Protein AF-A0A2N3NA19-F1 (afdb_monomer_lite)

Organism: NCBI:txid41688

InterPro domains:
  IPR003511 HORMA domain [PF02301] (78-252)
  IPR003511 HORMA domain [PS50815] (71-295)
  IPR036570 HORMA domain superfamily [G3DSA:3.30.900.10] (70-312)
  IPR036570 HORMA domain superfamily [SSF56019] (73-294)
  IPR045091 Mad2-like [PTHR11842] (73-298)

Radius of gyration: 25.0 Å; chains: 1; bounding box: 87×43×79 Å

pLDDT: mean 73.68, std 24.07, range [25.0, 98.44]

Secondary structure (DSSP, 8-state):
-------HHHHT--EEEEP-----------------------------------------------HHHHHHHHHHHHHHHHHHHHHHHHHTTSS-GGGEEEEEETTEEEEEE--HHHHHHHHHHHHHHHHHHHTT-EEEEEEEEEPPGGGT--EEEEEEEE-TTPPPPPP--HHHHTT-S---------TTHHHHGGG---HHHHHHHHHHHHHHHHHHHHHSPPPPTT-EEEEEEEEPTTPPP---SS--EEEPPGGGPPP-SS-SS--TTSS-EEEEEEEEEETTEEEEEEEEEPPHHHHHHHHS-GGGS----------PPPP-

Sequence (328 aa):
MTSCQLPDSLVSARVIDAISLLPLLHNPALYQGTIRPYSPFTQPTTTCSCSHCVSRKLMASTTSIPLSEASTLLTRFTTFLTAAIHTILYHRRLYPPESFLTTRSHNLPIHQSRHPALCAWIADAVSAVATQIRSASVRRVALVIHAPPHLGSAVVERWVFDLEGWPPFPEVTPADAAKGKGKERANELDEETEEAAAASVNWVDVQEQLRGALRRVSYAAEKLGALPDGCTFTVAVELNDDAAAPIEHPQTWVPSQPNLQPASASRKQAGKDIGGKATPVRSVQAGPLFFECWIEEGDSELQERLKLPASSQSSDRSQPKSQGTPLA

Structure (mmCIF, N/CA/C/O backbone):
data_AF-A0A2N3NA19-F1
#
_entry.id   AF-A0A2N3NA19-F1
#
loop_
_atom_site.group_PDB
_atom_site.id
_atom_site.type_symbol
_atom_site.label_atom_id
_atom_site.label_alt_id
_atom_site.label_comp_id
_atom_site.label_asym_id
_atom_site.label_entity_id
_atom_site.label_seq_id
_atom_site.pdbx_PDB_ins_code
_atom_site.Cartn_x
_atom_site.Cartn_y
_atom_site.Cartn_z
_atom_site.occupancy
_atom_site.B_iso_or_equiv
_atom_site.auth_seq_id
_atom_site.auth_comp_id
_atom_site.auth_asym_id
_atom_site.auth_atom_id
_atom_site.pdbx_PDB_model_num
ATOM 1 N N . MET A 1 1 ? 34.950 4.384 24.549 1.00 36.06 1 MET A N 1
ATOM 2 C CA . MET A 1 1 ? 33.520 4.275 24.200 1.00 36.06 1 MET A CA 1
ATOM 3 C C . MET A 1 1 ? 33.164 5.480 23.352 1.00 36.06 1 MET A C 1
ATOM 5 O O . MET A 1 1 ? 32.753 6.507 23.872 1.00 36.06 1 MET A O 1
ATOM 9 N N . THR A 1 2 ? 33.460 5.406 22.060 1.00 28.17 2 THR A N 1
ATOM 10 C CA . THR A 1 2 ? 33.127 6.451 21.092 1.00 28.17 2 THR A CA 1
ATOM 11 C C . THR A 1 2 ? 31.662 6.264 20.729 1.00 28.17 2 THR A C 1
ATOM 13 O O . THR A 1 2 ? 31.299 5.261 20.123 1.00 28.17 2 THR A O 1
ATOM 16 N N . SER A 1 3 ? 30.822 7.190 21.186 1.00 31.91 3 SER A N 1
ATOM 17 C CA . SER A 1 3 ? 29.435 7.316 20.748 1.00 31.91 3 SER A CA 1
ATOM 18 C C . SER A 1 3 ? 29.419 7.408 19.222 1.00 31.91 3 SER A C 1
ATOM 20 O O . SER A 1 3 ? 30.002 8.333 18.653 1.00 31.91 3 SER A O 1
ATOM 22 N N . CYS A 1 4 ? 28.818 6.425 18.553 1.00 29.75 4 CYS A N 1
ATOM 23 C CA . CYS A 1 4 ? 28.525 6.497 17.128 1.00 29.75 4 CYS A CA 1
ATOM 24 C C . CYS A 1 4 ? 27.413 7.535 16.925 1.00 29.75 4 CYS A C 1
ATOM 26 O O . CYS A 1 4 ? 26.240 7.186 16.836 1.00 29.75 4 CYS A O 1
ATOM 28 N N . GLN A 1 5 ? 27.775 8.818 16.892 1.00 34.34 5 GLN A N 1
ATOM 29 C CA . GLN A 1 5 ? 26.882 9.864 16.406 1.00 34.34 5 GLN A CA 1
ATOM 30 C C . GLN A 1 5 ? 26.667 9.630 14.907 1.00 34.34 5 GLN A C 1
ATOM 32 O O . GLN A 1 5 ? 27.557 9.857 14.088 1.00 34.34 5 GLN A O 1
ATOM 37 N N . LEU A 1 6 ? 25.495 9.093 14.568 1.00 39.78 6 LEU A N 1
ATOM 38 C CA . LEU A 1 6 ? 24.995 9.045 13.199 1.00 39.78 6 LEU A CA 1
ATOM 39 C C . LEU A 1 6 ? 24.749 10.485 12.709 1.00 39.78 6 LEU A C 1
ATOM 41 O O . LEU A 1 6 ? 24.391 11.341 13.518 1.00 39.78 6 LEU A O 1
ATOM 45 N N . PRO A 1 7 ? 24.944 10.777 11.413 1.00 45.06 7 PRO A N 1
ATOM 46 C CA . PRO A 1 7 ? 24.737 12.118 10.871 1.00 45.06 7 PRO A CA 1
ATOM 47 C C . PRO A 1 7 ? 23.296 12.603 11.099 1.00 45.06 7 PRO A C 1
ATOM 49 O O . PRO A 1 7 ? 22.350 11.835 10.917 1.00 45.06 7 PRO A O 1
ATOM 52 N N . ASP A 1 8 ? 23.127 13.893 11.418 1.00 49.06 8 ASP A N 1
ATOM 53 C CA . ASP A 1 8 ? 21.832 14.550 11.698 1.00 49.06 8 ASP A CA 1
ATOM 54 C C . ASP A 1 8 ? 20.768 14.321 10.603 1.00 49.06 8 ASP A C 1
ATOM 56 O O . ASP A 1 8 ? 19.562 14.371 10.853 1.00 49.06 8 ASP A O 1
ATOM 60 N N . SER A 1 9 ? 21.202 14.012 9.377 1.00 46.34 9 SER A N 1
ATOM 61 C CA . SER A 1 9 ? 20.332 13.675 8.248 1.00 46.34 9 SER A CA 1
ATOM 62 C C . SER A 1 9 ? 19.540 12.375 8.430 1.00 46.34 9 SER A C 1
ATOM 64 O O . SER A 1 9 ? 18.450 12.268 7.872 1.00 46.34 9 SER A O 1
ATOM 66 N N . LEU A 1 10 ? 20.046 11.406 9.204 1.00 47.88 10 LEU A N 1
ATOM 67 C CA . LEU A 1 10 ? 19.346 10.145 9.489 1.00 47.88 10 LEU A CA 1
ATOM 68 C C . LEU A 1 10 ? 18.323 10.300 10.621 1.00 47.88 10 LEU A C 1
ATOM 70 O O . LEU A 1 10 ? 17.299 9.625 10.606 1.00 47.88 10 LEU A O 1
ATOM 74 N N . VAL A 1 11 ? 18.567 11.219 11.560 1.00 51.91 11 VAL A N 1
ATOM 75 C CA . VAL A 1 11 ? 17.661 11.516 12.686 1.00 51.91 11 VAL A CA 1
ATOM 76 C C . VAL A 1 11 ? 16.435 12.311 12.221 1.00 51.91 11 VAL A C 1
ATOM 78 O O . VAL A 1 11 ? 15.361 12.196 12.799 1.00 51.91 11 VAL A O 1
ATOM 81 N N . SER A 1 12 ? 16.574 13.086 11.141 1.00 54.72 12 SER A N 1
ATOM 82 C CA . SER A 1 12 ? 15.504 13.928 10.594 1.00 54.72 12 SER A CA 1
ATOM 83 C C . SER A 1 12 ? 14.685 13.269 9.470 1.00 54.72 12 SER A C 1
ATOM 85 O O . SER A 1 12 ? 13.841 13.939 8.862 1.00 54.72 12 SER A O 1
ATOM 87 N N . ALA A 1 13 ? 14.945 12.004 9.137 1.00 58.72 13 ALA A N 1
ATOM 88 C CA . ALA A 1 13 ? 14.231 11.315 8.071 1.00 58.72 13 ALA A CA 1
ATOM 89 C C . ALA A 1 13 ? 12.778 11.047 8.479 1.00 58.72 13 ALA A C 1
ATOM 91 O O . ALA A 1 13 ? 12.517 10.381 9.478 1.00 58.72 13 ALA A O 1
ATOM 92 N N . ARG A 1 14 ? 11.835 11.563 7.690 1.00 71.25 14 ARG A N 1
ATOM 93 C CA . ARG A 1 14 ? 10.393 11.405 7.933 1.00 71.25 14 ARG A CA 1
ATOM 94 C C . ARG A 1 14 ? 9.785 10.288 7.114 1.00 71.25 14 ARG A C 1
ATOM 96 O O . ARG A 1 14 ? 8.731 9.780 7.469 1.00 71.25 14 ARG A O 1
ATOM 103 N N . VAL A 1 15 ? 10.448 9.918 6.025 1.00 73.62 15 VAL A N 1
ATOM 104 C CA . VAL A 1 15 ? 10.075 8.769 5.210 1.00 73.62 15 VAL A CA 1
ATOM 105 C C . VAL A 1 15 ? 11.120 7.695 5.382 1.00 73.62 15 VAL A C 1
ATOM 107 O O . VAL A 1 15 ? 12.314 7.948 5.191 1.00 73.62 15 VAL A O 1
ATOM 110 N N . ILE A 1 16 ? 10.659 6.511 5.746 1.00 80.88 16 ILE A N 1
ATOM 111 C CA . ILE A 1 16 ? 11.481 5.333 5.977 1.00 80.88 16 ILE A CA 1
ATOM 112 C C . ILE A 1 16 ? 11.025 4.206 5.054 1.00 80.88 16 ILE A C 1
ATOM 114 O O . ILE A 1 16 ? 9.830 3.993 4.875 1.00 80.88 16 ILE A O 1
ATOM 118 N N . ASP A 1 17 ? 11.978 3.484 4.482 1.00 77.38 17 ASP A N 1
ATOM 119 C CA . ASP A 1 17 ? 11.749 2.334 3.616 1.00 77.38 17 ASP A CA 1
ATOM 120 C C . ASP A 1 17 ? 11.969 1.038 4.399 1.00 77.38 17 ASP A C 1
ATOM 122 O O . ASP A 1 17 ? 12.868 0.947 5.245 1.00 77.38 17 ASP A O 1
ATOM 126 N N . ALA A 1 18 ? 11.160 0.020 4.110 1.00 71.31 18 ALA A N 1
ATOM 127 C CA . ALA A 1 18 ? 11.386 -1.321 4.633 1.00 71.31 18 ALA A CA 1
ATOM 128 C C . ALA A 1 18 ? 12.706 -1.874 4.072 1.00 71.31 18 ALA A C 1
ATOM 130 O O . ALA A 1 18 ? 12.978 -1.763 2.872 1.00 71.31 18 ALA A O 1
ATOM 131 N N . ILE A 1 19 ? 13.535 -2.488 4.919 1.00 72.81 19 ILE A N 1
ATOM 132 C CA . ILE A 1 19 ? 14.811 -3.043 4.458 1.00 72.81 19 ILE A CA 1
ATOM 133 C C . ILE A 1 19 ? 14.568 -4.184 3.463 1.00 72.81 19 ILE A C 1
ATOM 135 O O . ILE A 1 19 ? 13.904 -5.181 3.751 1.00 72.81 19 ILE A O 1
ATOM 139 N N . SER A 1 20 ? 15.148 -4.050 2.269 1.00 50.75 20 SER A N 1
ATOM 140 C CA . SER A 1 20 ? 15.176 -5.120 1.275 1.00 50.75 20 SER A CA 1
ATOM 141 C C . SER A 1 20 ? 16.139 -6.222 1.723 1.00 50.75 20 SER A C 1
ATOM 143 O O . SER A 1 20 ? 17.354 -6.041 1.690 1.00 50.75 20 SER A O 1
ATOM 145 N N . LEU A 1 21 ? 15.600 -7.372 2.138 1.00 42.59 21 LEU A N 1
ATOM 146 C CA . LEU A 1 21 ? 16.370 -8.608 2.347 1.00 42.59 21 LEU A CA 1
ATOM 147 C C . LEU A 1 21 ? 16.241 -9.595 1.172 1.00 42.59 21 LEU A C 1
ATOM 149 O O . LEU A 1 21 ? 16.664 -10.744 1.282 1.00 42.59 21 LEU A O 1
ATOM 153 N N . LEU A 1 22 ? 15.679 -9.175 0.033 1.00 38.06 22 LEU A N 1
ATOM 154 C CA . LEU A 1 22 ? 15.554 -10.028 -1.151 1.00 38.06 22 LEU A CA 1
ATOM 155 C C . LEU A 1 22 ? 16.813 -9.940 -2.033 1.00 38.06 22 LEU A C 1
ATOM 157 O O . LEU A 1 22 ? 17.135 -8.859 -2.532 1.00 38.06 22 LEU A O 1
ATOM 161 N N . PRO A 1 23 ? 17.498 -11.066 -2.316 1.00 31.56 23 PRO A N 1
ATOM 162 C CA . PRO A 1 23 ? 18.423 -11.148 -3.436 1.00 31.56 23 PRO A CA 1
ATOM 163 C C . PRO A 1 23 ? 17.641 -10.923 -4.732 1.00 31.56 23 PRO A C 1
ATOM 165 O O . PRO A 1 23 ? 16.596 -11.536 -4.954 1.00 31.56 23 PRO A O 1
ATOM 168 N N . LEU A 1 24 ? 18.155 -10.038 -5.583 1.00 37.59 24 LEU A N 1
ATOM 169 C CA . LEU A 1 24 ? 17.650 -9.743 -6.922 1.00 37.59 24 LEU A CA 1
ATOM 170 C C . LEU A 1 24 ? 17.456 -11.035 -7.739 1.00 37.59 24 LEU A C 1
ATOM 172 O O . LEU A 1 24 ? 18.398 -11.539 -8.346 1.00 37.59 24 LEU A O 1
ATOM 176 N N . LEU A 1 25 ? 16.235 -11.563 -7.807 1.00 34.72 25 LEU A N 1
ATOM 177 C CA . LEU A 1 25 ? 15.873 -12.565 -8.809 1.00 34.72 25 LEU A CA 1
ATOM 178 C C . LEU A 1 25 ? 15.458 -11.836 -10.091 1.00 34.72 25 LEU A C 1
ATOM 180 O O . LEU A 1 25 ? 14.283 -11.578 -10.327 1.00 34.72 25 LEU A O 1
ATOM 184 N N . HIS A 1 26 ? 16.454 -11.487 -10.905 1.00 35.16 26 HIS A N 1
ATOM 185 C CA . HIS A 1 26 ? 16.290 -11.121 -12.311 1.00 35.16 26 HIS A CA 1
ATOM 186 C C . HIS A 1 26 ? 16.970 -12.191 -13.171 1.00 35.16 26 HIS A C 1
ATOM 188 O O . HIS A 1 26 ? 18.195 -12.233 -13.247 1.00 35.16 26 HIS A O 1
ATOM 194 N N . ASN A 1 27 ? 16.186 -13.043 -13.833 1.00 33.34 27 ASN A N 1
ATOM 195 C CA . ASN A 1 27 ? 16.637 -13.742 -15.036 1.00 33.34 27 ASN A CA 1
ATOM 196 C C . ASN A 1 27 ? 15.435 -14.152 -15.905 1.00 33.34 27 ASN A C 1
ATOM 198 O O . ASN A 1 27 ? 14.755 -15.123 -15.570 1.00 33.34 27 ASN A O 1
ATOM 202 N N . PRO A 1 28 ? 15.174 -13.452 -17.022 1.00 35.19 28 PRO A N 1
ATOM 203 C CA . PRO A 1 28 ? 14.366 -13.994 -18.097 1.00 35.19 28 PRO A CA 1
ATOM 204 C C . PRO A 1 28 ? 15.199 -14.019 -19.384 1.00 35.19 28 PRO A C 1
ATOM 206 O O . PRO A 1 28 ? 15.122 -13.121 -20.219 1.00 35.19 28 PRO A O 1
ATOM 209 N N . ALA A 1 29 ? 16.008 -15.061 -19.554 1.00 29.33 29 ALA A N 1
ATOM 210 C CA . ALA A 1 29 ? 16.466 -15.470 -20.872 1.00 29.33 29 ALA A CA 1
ATOM 211 C C . ALA A 1 29 ? 15.538 -16.576 -21.393 1.00 29.33 29 ALA A C 1
ATOM 213 O O . ALA A 1 29 ? 15.300 -17.565 -20.705 1.00 29.33 29 ALA A O 1
ATOM 214 N N . LEU A 1 30 ? 15.111 -16.405 -22.647 1.00 30.92 30 LEU A N 1
ATOM 215 C CA . LEU A 1 30 ? 14.393 -17.355 -23.504 1.00 30.92 30 LEU A CA 1
ATOM 216 C C . LEU A 1 30 ? 12.881 -17.462 -23.268 1.00 30.92 30 LEU A C 1
ATOM 218 O O . LEU A 1 30 ? 12.421 -18.332 -22.549 1.00 30.92 30 LEU A O 1
ATOM 222 N N . TYR A 1 31 ? 12.108 -16.659 -23.999 1.00 31.53 31 TYR A N 1
ATOM 223 C CA . TYR A 1 31 ? 11.098 -17.197 -24.918 1.00 31.53 31 TYR A CA 1
ATOM 224 C C . TYR A 1 31 ? 10.785 -16.135 -25.982 1.00 31.53 31 TYR A C 1
ATOM 226 O O . TYR A 1 31 ? 10.225 -15.079 -25.704 1.00 31.53 31 TYR A O 1
AT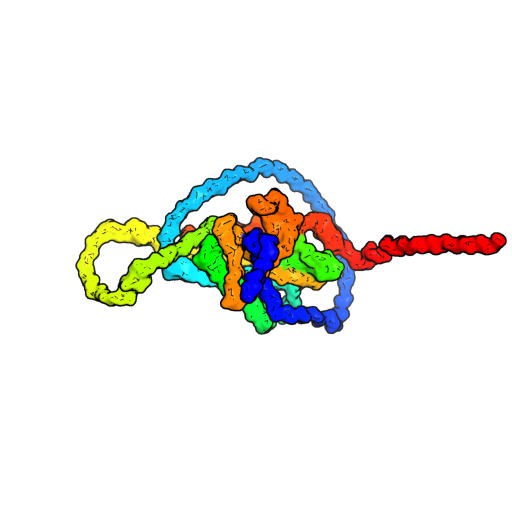OM 234 N N . GLN A 1 32 ? 11.234 -16.399 -27.210 1.00 28.69 32 GLN A N 1
ATOM 235 C CA . GLN A 1 32 ? 10.891 -15.626 -28.400 1.00 28.69 32 GLN A CA 1
ATOM 236 C C . GLN A 1 32 ? 9.484 -16.021 -28.865 1.00 28.69 32 GLN A C 1
ATOM 238 O O . GLN A 1 32 ? 9.169 -17.206 -28.954 1.00 28.69 32 GLN A O 1
ATOM 243 N N . GLY A 1 33 ? 8.662 -15.028 -29.201 1.00 28.12 33 GLY A N 1
ATOM 244 C CA . GLY A 1 33 ? 7.336 -15.220 -29.782 1.00 28.12 33 GLY A CA 1
ATOM 245 C C . GLY A 1 33 ? 6.820 -13.923 -30.399 1.00 28.12 33 GLY A C 1
ATOM 246 O O . GLY A 1 33 ? 6.201 -13.102 -29.735 1.00 28.12 33 GLY A O 1
ATOM 247 N N . THR A 1 34 ? 7.142 -13.725 -31.670 1.00 28.12 34 THR A N 1
ATOM 248 C CA . THR A 1 34 ? 6.804 -12.596 -32.545 1.00 28.12 34 THR A CA 1
ATOM 249 C C . THR A 1 34 ? 5.324 -12.590 -32.926 1.00 28.12 34 THR A C 1
ATOM 251 O O . THR A 1 34 ? 4.909 -13.590 -33.492 1.00 28.12 34 THR A O 1
ATOM 254 N N . ILE A 1 35 ? 4.597 -11.466 -32.786 1.00 27.39 35 ILE A N 1
ATOM 255 C CA . ILE A 1 35 ? 3.550 -10.999 -33.734 1.00 27.39 35 ILE A CA 1
ATOM 256 C C . ILE A 1 35 ? 3.460 -9.450 -33.679 1.00 27.39 35 ILE A C 1
ATOM 258 O O . ILE A 1 35 ? 3.364 -8.862 -32.606 1.00 27.39 35 ILE A O 1
ATOM 262 N N . ARG A 1 36 ? 3.508 -8.792 -34.851 1.00 27.56 36 ARG A N 1
ATOM 263 C CA . ARG A 1 36 ? 3.248 -7.350 -35.104 1.00 27.56 36 ARG A CA 1
ATOM 264 C C . ARG A 1 36 ? 1.821 -7.152 -35.700 1.00 27.56 36 ARG A C 1
ATOM 266 O O . ARG A 1 36 ? 1.154 -8.144 -35.959 1.00 27.56 36 ARG A O 1
ATOM 273 N N . PRO A 1 37 ? 1.414 -5.946 -36.145 1.00 34.19 37 PRO A N 1
ATOM 274 C CA . PRO A 1 37 ? 0.864 -4.834 -35.366 1.00 34.19 37 PRO A CA 1
ATOM 275 C C . PRO A 1 37 ? -0.560 -4.451 -35.848 1.00 34.19 37 PRO A C 1
ATOM 277 O O . PRO A 1 37 ? -0.955 -4.828 -36.944 1.00 34.19 37 PRO A O 1
ATOM 280 N N . TYR A 1 38 ? -1.295 -3.610 -35.114 1.00 25.00 38 TYR A N 1
ATOM 281 C CA . TYR A 1 38 ? -2.309 -2.730 -35.720 1.00 25.00 38 TYR A CA 1
ATOM 282 C C . TYR A 1 38 ? -2.458 -1.431 -34.910 1.00 25.00 38 TYR A C 1
ATOM 284 O O . TYR A 1 38 ? -2.354 -1.414 -33.688 1.00 25.00 38 TYR A O 1
ATOM 292 N N . SER A 1 39 ? -2.657 -0.345 -35.646 1.00 30.36 39 SER A N 1
ATOM 293 C CA . SER A 1 39 ? -2.816 1.070 -35.278 1.00 30.36 39 SER A CA 1
ATOM 294 C C . SER A 1 39 ? -3.773 1.671 -36.328 1.00 30.36 39 SER A C 1
ATOM 296 O O . SER A 1 39 ? -3.916 1.049 -37.385 1.00 30.36 39 SER A O 1
ATOM 298 N N . PRO A 1 40 ? -4.332 2.887 -36.190 1.00 35.69 40 PRO A N 1
ATOM 299 C CA . PRO A 1 40 ? -4.829 3.606 -35.013 1.00 35.69 40 PRO A CA 1
ATOM 300 C C . PRO A 1 40 ? -6.328 3.956 -35.182 1.00 35.69 40 PRO A C 1
ATOM 302 O O . PRO A 1 40 ? -6.895 3.818 -36.265 1.00 35.69 40 PRO A O 1
ATOM 305 N N . PHE A 1 41 ? -6.970 4.501 -34.144 1.00 27.03 41 PHE A N 1
ATOM 306 C CA . PHE A 1 41 ? -8.186 5.302 -34.336 1.00 27.03 41 PHE A CA 1
ATOM 307 C C . PHE A 1 41 ? -8.180 6.536 -33.430 1.00 27.03 41 PHE A C 1
ATOM 309 O O . PHE A 1 41 ? -7.670 6.504 -32.311 1.00 27.03 41 PHE A O 1
ATOM 316 N N . THR A 1 42 ? -8.695 7.636 -33.968 1.00 28.30 42 THR A N 1
ATOM 317 C CA . THR A 1 42 ? -8.377 9.016 -33.586 1.00 28.30 42 THR A CA 1
ATOM 318 C C . THR A 1 42 ? -9.594 9.742 -32.982 1.00 28.30 42 THR A C 1
ATOM 320 O O . THR A 1 42 ? -10.689 9.619 -33.519 1.00 28.30 42 THR A O 1
ATOM 323 N N . GLN A 1 43 ? -9.327 10.600 -31.977 1.00 31.44 43 GLN A N 1
ATOM 324 C CA . GLN A 1 43 ? -10.078 11.799 -31.501 1.00 31.44 43 GLN A CA 1
ATOM 325 C C . GLN A 1 43 ? -11.417 11.615 -30.734 1.00 31.44 43 GLN A C 1
ATOM 327 O O . GLN A 1 43 ? -12.023 10.554 -30.846 1.00 31.44 43 GLN A O 1
ATOM 332 N N . PRO A 1 44 ? -11.940 12.637 -29.994 1.00 30.30 44 PRO A N 1
ATOM 333 C CA . PRO A 1 44 ? -11.421 13.987 -29.715 1.00 30.30 44 PRO A CA 1
ATOM 334 C C . PRO A 1 44 ? -11.314 14.380 -28.222 1.00 30.30 44 PRO A C 1
ATOM 336 O O . PRO A 1 44 ? -11.836 13.754 -27.303 1.00 30.30 44 PRO A O 1
ATOM 339 N N . THR A 1 45 ? -10.615 15.495 -28.036 1.00 31.55 45 THR A N 1
ATOM 340 C CA . THR A 1 45 ? -10.406 16.302 -26.832 1.00 31.55 45 THR A CA 1
ATOM 341 C C . THR A 1 45 ? -11.686 16.942 -26.292 1.00 31.55 45 THR A C 1
ATOM 343 O O . THR A 1 45 ? -12.410 17.587 -27.048 1.00 31.55 45 THR A O 1
ATOM 346 N N . THR A 1 46 ? -11.871 16.922 -24.968 1.00 29.78 46 THR A N 1
ATOM 347 C CA . THR A 1 46 ? -12.676 17.946 -24.283 1.00 29.78 46 THR A CA 1
ATOM 348 C C . THR A 1 46 ? -12.035 18.298 -22.948 1.00 29.78 46 THR A C 1
ATOM 350 O O . THR A 1 46 ? -11.972 17.491 -22.025 1.00 29.78 46 THR A O 1
ATOM 353 N N . THR A 1 47 ? -11.520 19.519 -22.879 1.00 31.47 47 THR A N 1
ATOM 354 C CA . THR A 1 47 ? -11.069 20.196 -21.668 1.00 31.47 47 THR A CA 1
ATOM 355 C C . THR A 1 47 ? -12.277 20.539 -20.802 1.00 31.47 47 THR A C 1
ATOM 357 O O . THR A 1 47 ? -13.189 21.213 -21.277 1.00 31.47 47 THR A O 1
ATOM 360 N N . CYS A 1 48 ? -12.270 20.148 -19.529 1.00 27.94 48 CYS A N 1
ATOM 361 C CA . CYS A 1 48 ? -13.175 20.725 -18.542 1.00 27.94 48 CYS A CA 1
ATOM 362 C C . CYS A 1 48 ? -12.347 21.267 -17.379 1.00 27.94 48 CYS A C 1
ATOM 364 O O . CYS A 1 48 ? -11.832 20.527 -16.545 1.00 27.94 48 CYS A O 1
ATOM 366 N N . SER A 1 49 ? -12.178 22.587 -17.403 1.00 38.03 49 SER A N 1
ATOM 367 C CA . SER A 1 49 ? -11.710 23.387 -16.283 1.00 38.03 49 SER A CA 1
ATOM 368 C C . SER A 1 49 ? -12.837 23.462 -15.259 1.00 38.03 49 SER A C 1
ATOM 370 O O . SER A 1 49 ? -13.921 23.949 -15.575 1.00 38.03 49 SER A O 1
ATOM 372 N N . CYS A 1 50 ? -12.590 22.995 -14.040 1.00 28.66 50 CYS A N 1
ATOM 373 C CA . CYS A 1 50 ? -13.342 23.462 -12.888 1.00 28.66 50 CYS A CA 1
ATOM 374 C C . CYS A 1 50 ? -12.422 23.485 -11.671 1.00 28.66 50 CYS A C 1
ATOM 376 O O . CYS A 1 50 ? -12.143 22.471 -11.032 1.00 28.66 50 CYS A O 1
ATOM 378 N N . SER A 1 51 ? -11.931 24.687 -11.391 1.00 42.00 51 SER A N 1
ATOM 379 C CA . SER A 1 51 ? -11.485 25.130 -10.082 1.00 42.00 51 SER A CA 1
ATOM 380 C C . SER A 1 51 ? -12.541 24.754 -9.047 1.00 42.00 51 SER A C 1
ATOM 382 O O . SER A 1 51 ? -13.675 25.174 -9.218 1.00 42.00 51 SER A O 1
ATOM 384 N N . HIS A 1 52 ? -12.184 23.969 -8.028 1.00 32.78 52 HIS A N 1
ATOM 385 C CA . HIS A 1 52 ? -12.711 24.008 -6.651 1.00 32.78 52 HIS A CA 1
ATOM 386 C C . HIS A 1 52 ? -12.104 22.834 -5.860 1.00 32.78 52 HIS A C 1
ATOM 388 O O . HIS A 1 52 ? -12.758 21.830 -5.592 1.00 32.78 52 HIS A O 1
ATOM 394 N N . CYS A 1 53 ? -10.838 22.964 -5.455 1.00 30.02 53 CYS A N 1
ATOM 395 C CA . CYS A 1 53 ? -10.320 22.192 -4.326 1.00 30.02 53 CYS A CA 1
ATOM 396 C C . CYS A 1 53 ? -10.561 23.036 -3.070 1.00 30.02 53 CYS A C 1
ATOM 398 O O . CYS A 1 53 ? -9.725 23.842 -2.668 1.00 30.02 53 CYS A O 1
ATOM 400 N N . VAL A 1 54 ? -11.774 22.948 -2.523 1.00 35.84 54 VAL A N 1
ATOM 401 C CA . VAL A 1 54 ? -12.077 23.535 -1.216 1.00 35.84 54 VAL A CA 1
ATOM 402 C C . VAL A 1 54 ? -11.472 22.612 -0.168 1.00 35.84 54 VAL A C 1
ATOM 404 O O . VAL A 1 54 ? -11.949 21.494 0.023 1.00 35.84 54 VAL A O 1
ATOM 407 N N . SER A 1 55 ? -10.423 23.105 0.495 1.00 42.56 55 SER A N 1
ATOM 408 C CA . SER A 1 55 ? -9.858 22.559 1.726 1.00 42.56 55 SER A CA 1
ATOM 409 C C . SER A 1 55 ? -10.966 22.142 2.685 1.00 42.56 55 SER A C 1
ATOM 411 O O . SER A 1 55 ? -11.628 22.984 3.291 1.00 42.56 55 SER A O 1
ATOM 413 N N . ARG A 1 56 ? -11.158 20.835 2.847 1.00 39.94 56 ARG A N 1
ATOM 414 C CA . ARG A 1 56 ? -12.035 20.281 3.872 1.00 39.94 56 ARG A CA 1
ATOM 415 C C . ARG A 1 56 ? -11.147 19.759 4.993 1.00 39.94 56 ARG A C 1
ATOM 417 O O . ARG A 1 56 ? -10.777 18.595 5.021 1.00 39.94 56 ARG A O 1
ATOM 424 N N . LYS A 1 57 ? -10.774 20.658 5.906 1.00 38.56 57 LYS A N 1
ATOM 425 C CA . LYS A 1 57 ? -10.221 20.279 7.208 1.00 38.56 57 LYS A CA 1
ATOM 426 C C . LYS A 1 57 ? -11.367 19.639 7.995 1.00 38.56 57 LYS A C 1
ATOM 428 O O . LYS A 1 57 ? -12.165 20.344 8.606 1.00 38.56 57 LYS A O 1
ATOM 433 N N . LEU A 1 58 ? -11.531 18.325 7.854 1.00 45.50 58 LEU A N 1
ATOM 434 C CA . LEU A 1 58 ? -12.521 17.564 8.604 1.00 45.50 58 LEU A CA 1
ATOM 435 C C . LEU A 1 58 ? -12.061 17.533 10.064 1.00 45.50 58 LEU A C 1
ATOM 437 O O . LEU A 1 58 ? -10.943 17.120 10.360 1.00 45.50 58 LEU A O 1
ATOM 441 N N . MET A 1 59 ? -12.903 18.034 10.965 1.00 38.31 59 MET A N 1
ATOM 442 C CA . MET A 1 59 ? -12.683 17.907 12.400 1.00 38.31 59 MET A CA 1
ATOM 443 C C . MET A 1 59 ? -12.723 16.421 12.750 1.00 38.31 59 MET A C 1
ATOM 445 O O . MET A 1 59 ? -13.793 15.813 12.720 1.00 38.31 59 MET A O 1
ATOM 449 N N . ALA A 1 60 ? -11.557 15.838 13.029 1.00 45.31 60 ALA A N 1
ATOM 450 C CA . ALA A 1 60 ? -11.453 14.488 13.556 1.00 45.31 60 ALA A CA 1
ATOM 451 C C . ALA A 1 60 ? -12.166 14.458 14.912 1.00 45.31 60 ALA A C 1
ATOM 453 O O . ALA A 1 60 ? -11.674 14.971 15.915 1.00 45.31 60 ALA A O 1
ATOM 454 N N . SER A 1 61 ? -13.379 13.918 14.917 1.00 47.50 61 SER A N 1
ATOM 455 C CA . SER A 1 61 ? -14.089 13.546 16.132 1.00 47.50 61 SER A CA 1
ATOM 456 C C . SER A 1 61 ? -13.402 12.280 16.628 1.00 47.50 61 SER A C 1
ATOM 458 O O . SER A 1 61 ? -13.601 11.200 16.072 1.00 47.50 61 SER A O 1
ATOM 460 N N . THR A 1 62 ? -12.508 12.423 17.604 1.00 54.72 62 THR A N 1
ATOM 461 C CA . THR A 1 62 ? -11.745 11.303 18.157 1.00 54.72 62 THR A CA 1
ATOM 462 C C . THR A 1 62 ? -12.696 10.348 18.870 1.00 54.72 62 THR A C 1
ATOM 464 O O . THR A 1 62 ? -13.041 10.547 20.030 1.00 54.72 62 THR A O 1
ATOM 467 N N . THR A 1 63 ? -13.158 9.321 18.160 1.00 63.78 63 THR A N 1
ATOM 468 C CA . THR A 1 63 ? -13.969 8.254 18.748 1.00 63.78 63 THR A CA 1
ATOM 469 C C . THR A 1 63 ? -13.012 7.317 19.474 1.00 63.78 63 THR A C 1
ATOM 471 O O . THR A 1 63 ? -12.198 6.651 18.834 1.00 63.78 63 THR A O 1
ATOM 474 N N . SER A 1 64 ? -13.048 7.300 20.806 1.00 70.12 64 SER A N 1
ATOM 475 C CA . SER A 1 64 ? -12.227 6.385 21.598 1.00 70.12 64 SER A CA 1
ATOM 476 C C . SER A 1 64 ? -12.727 4.955 21.403 1.00 70.12 64 SER A C 1
ATOM 478 O O . SER A 1 64 ? -13.832 4.625 21.830 1.00 70.12 64 SER A O 1
ATOM 480 N N . ILE A 1 65 ? -11.921 4.116 20.757 1.00 82.38 65 ILE A N 1
ATOM 481 C CA . ILE A 1 65 ? -12.223 2.699 20.531 1.00 82.38 65 ILE A CA 1
ATOM 482 C C . ILE A 1 65 ? -11.495 1.805 21.546 1.00 82.38 65 ILE A C 1
ATOM 484 O O . ILE A 1 65 ? -10.348 2.093 21.901 1.00 82.38 65 ILE A O 1
ATOM 488 N N . PRO A 1 66 ? -12.104 0.693 21.998 1.00 86.44 66 PRO A N 1
ATOM 489 C CA . PRO A 1 66 ? -11.427 -0.297 22.829 1.00 86.44 66 PRO A CA 1
ATOM 490 C C . PRO A 1 66 ? -10.189 -0.894 22.143 1.00 86.44 66 PRO A C 1
ATOM 492 O O . PRO A 1 66 ? -10.160 -1.091 20.926 1.00 86.44 66 PRO A O 1
ATOM 495 N N . LEU A 1 67 ? -9.178 -1.278 22.932 1.00 84.62 67 LEU A N 1
ATOM 496 C CA . LEU A 1 67 ? -7.917 -1.833 22.413 1.00 84.62 67 LEU A CA 1
ATOM 497 C C . LEU A 1 67 ? -8.116 -3.107 21.568 1.00 84.62 67 LEU A C 1
ATOM 499 O O . LEU A 1 67 ? -7.412 -3.319 20.576 1.00 84.62 67 LEU A O 1
ATOM 503 N N . SER A 1 68 ? -9.076 -3.958 21.943 1.00 87.12 68 SER A N 1
ATOM 504 C CA . SER A 1 68 ? -9.427 -5.178 21.203 1.00 87.12 68 SER A CA 1
ATOM 505 C C . SER A 1 68 ? -9.988 -4.863 19.812 1.00 87.12 68 SER A C 1
ATOM 507 O O . SER A 1 68 ? -9.635 -5.523 18.828 1.00 87.12 68 SER A O 1
ATOM 509 N N . GLU A 1 69 ? -10.812 -3.823 19.710 1.00 89.94 69 GLU A N 1
ATOM 510 C CA . GLU A 1 69 ? -11.379 -3.354 18.450 1.00 89.94 69 GLU A CA 1
ATOM 511 C C . GLU A 1 69 ? -10.315 -2.669 17.593 1.00 89.94 69 GLU A C 1
ATOM 513 O O . GLU A 1 69 ? -10.181 -3.009 16.419 1.00 89.94 69 GLU A O 1
ATOM 518 N N . ALA A 1 70 ? -9.468 -1.817 18.177 1.00 90.06 70 ALA A N 1
ATOM 519 C CA . ALA A 1 70 ? -8.330 -1.212 17.482 1.00 90.06 70 ALA A CA 1
ATOM 520 C C . ALA A 1 70 ? -7.384 -2.274 16.889 1.00 90.06 70 ALA A C 1
ATOM 522 O O . ALA A 1 70 ? -6.984 -2.198 15.725 1.00 90.06 70 ALA A O 1
ATOM 523 N N . SER A 1 71 ? -7.082 -3.325 17.659 1.00 91.62 71 SER A N 1
ATOM 524 C CA . SER A 1 71 ? -6.241 -4.446 17.213 1.00 91.62 71 SER A CA 1
ATOM 525 C C . SER A 1 71 ? -6.888 -5.244 16.075 1.00 91.62 71 SER A C 1
ATOM 527 O O . SER A 1 71 ? -6.225 -5.621 15.101 1.00 91.62 71 SER A O 1
ATOM 529 N N . THR A 1 72 ? -8.200 -5.479 16.164 1.00 93.81 72 THR A N 1
ATOM 530 C CA . THR A 1 72 ? -8.972 -6.153 15.109 1.00 93.81 72 THR A CA 1
ATOM 531 C C . THR A 1 72 ? -9.020 -5.303 13.842 1.00 93.81 72 THR A C 1
ATOM 533 O O . THR A 1 72 ? -8.869 -5.827 12.735 1.00 93.81 72 THR A O 1
ATOM 536 N N . LEU A 1 73 ? -9.181 -3.989 13.989 1.00 94.06 73 LEU A N 1
ATOM 537 C CA . LEU A 1 73 ? -9.206 -3.051 12.879 1.00 94.06 73 LEU A CA 1
ATOM 538 C C . LEU A 1 73 ? -7.867 -3.018 12.143 1.00 94.06 73 LEU A C 1
ATOM 540 O O . LEU A 1 73 ? -7.838 -3.166 10.920 1.00 94.06 73 LEU A O 1
ATOM 544 N N . LEU A 1 74 ? -6.764 -2.925 12.888 1.00 94.75 74 LEU A N 1
ATOM 545 C CA . LEU A 1 74 ? -5.417 -3.007 12.335 1.00 94.75 74 LEU A CA 1
ATOM 546 C C . LEU A 1 74 ? -5.204 -4.305 11.556 1.00 94.75 74 LEU A C 1
ATOM 548 O O . LEU A 1 74 ? -4.703 -4.268 10.440 1.00 94.75 74 LEU A O 1
ATOM 552 N N . THR A 1 75 ? -5.639 -5.441 12.106 1.00 95.81 75 THR A N 1
ATOM 553 C CA . THR A 1 75 ? -5.515 -6.753 11.446 1.00 95.81 75 THR A CA 1
ATOM 554 C C . THR A 1 75 ? -6.283 -6.806 10.120 1.00 95.81 75 THR A C 1
ATOM 556 O O . THR A 1 75 ? -5.808 -7.364 9.128 1.00 95.81 75 THR A O 1
ATOM 559 N N . ARG A 1 76 ? -7.479 -6.206 10.064 1.00 96.19 76 ARG A N 1
ATOM 560 C CA . ARG A 1 76 ? -8.269 -6.122 8.825 1.00 96.19 76 ARG A CA 1
ATOM 561 C C . ARG A 1 76 ? -7.608 -5.205 7.800 1.00 96.19 76 ARG A C 1
ATOM 563 O O . ARG A 1 76 ? -7.574 -5.556 6.622 1.00 96.19 76 ARG A O 1
ATOM 570 N N . PHE A 1 77 ? -7.061 -4.075 8.243 1.00 96.62 77 PHE A N 1
ATOM 571 C CA . PHE A 1 77 ? -6.333 -3.151 7.380 1.00 96.62 77 PHE A CA 1
ATOM 572 C C . PHE A 1 77 ? -5.041 -3.764 6.826 1.00 96.62 77 PHE A C 1
ATOM 574 O O . PHE A 1 77 ? -4.792 -3.661 5.631 1.00 96.62 77 PHE A O 1
ATOM 581 N N . THR A 1 78 ? -4.246 -4.462 7.639 1.00 97.06 78 THR A N 1
ATOM 582 C CA . THR A 1 78 ? -3.012 -5.113 7.171 1.00 97.06 78 THR A CA 1
ATOM 583 C C . THR A 1 78 ? -3.307 -6.261 6.209 1.00 97.06 78 THR A C 1
ATOM 585 O O . THR A 1 78 ? -2.625 -6.389 5.197 1.00 97.06 78 THR A O 1
ATOM 588 N N . THR A 1 79 ? -4.382 -7.026 6.437 1.00 97.69 79 THR A N 1
ATOM 589 C CA . THR A 1 79 ? -4.871 -8.035 5.475 1.00 97.69 79 THR A CA 1
ATOM 590 C C . THR A 1 79 ? -5.245 -7.396 4.132 1.00 97.69 79 THR A C 1
ATOM 592 O O . THR A 1 79 ? -4.878 -7.906 3.069 1.00 97.69 79 THR A O 1
ATOM 595 N N . PHE A 1 80 ? -5.937 -6.253 4.174 1.00 98.00 80 PHE A N 1
ATOM 596 C CA . PHE A 1 80 ? -6.251 -5.458 2.989 1.00 98.00 80 PHE A CA 1
ATOM 597 C C . PHE A 1 80 ? -4.980 -4.949 2.294 1.00 98.00 80 PHE A C 1
ATOM 599 O O . PHE A 1 80 ? -4.866 -5.086 1.078 1.00 98.00 80 PHE A O 1
ATOM 606 N N . LEU A 1 81 ? -4.012 -4.419 3.045 1.00 98.19 81 LEU A N 1
ATOM 607 C CA . LEU A 1 81 ? -2.760 -3.888 2.510 1.00 98.19 81 LEU A CA 1
ATOM 608 C C . LEU A 1 81 ? -1.938 -4.983 1.817 1.00 98.19 81 LEU A C 1
ATOM 610 O O . LEU A 1 81 ? -1.488 -4.783 0.692 1.00 98.19 81 LEU A O 1
ATOM 614 N N . THR A 1 82 ? -1.815 -6.171 2.419 1.00 98.31 82 THR A N 1
ATOM 615 C CA . THR A 1 82 ? -1.177 -7.337 1.785 1.00 98.31 82 THR A CA 1
ATOM 616 C C . THR A 1 82 ? -1.859 -7.697 0.464 1.00 98.31 82 THR A C 1
ATOM 618 O O . THR A 1 82 ? -1.189 -7.874 -0.556 1.00 98.31 82 THR A O 1
ATOM 621 N N . ALA A 1 83 ? -3.194 -7.769 0.452 1.00 98.19 83 ALA A N 1
ATOM 622 C CA . ALA A 1 83 ? -3.961 -8.050 -0.758 1.00 98.19 83 ALA A CA 1
ATOM 623 C C . ALA A 1 83 ? -3.777 -6.962 -1.831 1.00 98.19 83 ALA A C 1
ATOM 625 O O . ALA A 1 83 ? -3.619 -7.284 -3.012 1.00 98.19 83 ALA A O 1
ATOM 626 N N . ALA A 1 84 ? -3.761 -5.688 -1.432 1.00 98.31 84 ALA A N 1
ATOM 627 C CA . ALA A 1 84 ? -3.554 -4.551 -2.320 1.00 98.31 84 ALA A CA 1
ATOM 628 C C . ALA A 1 84 ? -2.156 -4.576 -2.950 1.00 98.31 84 ALA A C 1
ATOM 630 O O . ALA A 1 84 ? -2.048 -4.418 -4.163 1.00 98.31 84 ALA A O 1
ATOM 631 N N . ILE A 1 85 ? -1.103 -4.861 -2.173 1.00 98.44 85 ILE A N 1
ATOM 632 C CA . ILE A 1 85 ? 0.269 -4.984 -2.686 1.00 98.44 85 ILE A CA 1
ATOM 633 C C . ILE A 1 85 ? 0.333 -6.084 -3.747 1.00 98.44 85 ILE A C 1
ATOM 635 O O . ILE A 1 85 ? 0.734 -5.811 -4.875 1.00 98.44 85 ILE A O 1
ATOM 639 N N . HIS A 1 86 ? -0.128 -7.303 -3.448 1.00 98.25 86 HIS A N 1
ATOM 640 C CA . HIS A 1 86 ? -0.132 -8.390 -4.435 1.00 98.25 86 HIS A CA 1
ATOM 641 C C . HIS A 1 86 ? -0.913 -8.036 -5.712 1.00 98.25 86 HIS A C 1
ATOM 643 O O . HIS A 1 86 ? -0.447 -8.315 -6.817 1.00 98.25 86 HIS A O 1
ATOM 649 N N . THR A 1 87 ? -2.060 -7.373 -5.557 1.00 97.75 87 THR A N 1
ATOM 650 C CA . THR A 1 87 ? -2.902 -6.905 -6.665 1.00 97.75 87 THR A CA 1
ATOM 651 C C . THR A 1 87 ? -2.161 -5.892 -7.544 1.00 97.75 87 THR A C 1
ATOM 653 O O . THR A 1 87 ? -2.156 -6.028 -8.768 1.00 97.75 87 THR A O 1
ATOM 656 N N . ILE A 1 88 ? -1.488 -4.907 -6.941 1.00 98.12 88 ILE A N 1
ATOM 657 C CA . ILE A 1 88 ? -0.702 -3.905 -7.672 1.00 98.12 88 ILE A CA 1
ATOM 658 C C . ILE A 1 88 ? 0.466 -4.581 -8.400 1.00 98.12 88 ILE A C 1
ATOM 660 O O . ILE A 1 88 ? 0.629 -4.370 -9.599 1.00 98.12 88 ILE A O 1
ATOM 664 N N . LEU A 1 89 ? 1.227 -5.455 -7.729 1.00 97.69 89 LEU A N 1
ATOM 665 C CA . LEU A 1 89 ? 2.350 -6.175 -8.348 1.00 97.69 89 LEU A CA 1
ATOM 666 C C . LEU A 1 89 ? 1.918 -6.974 -9.591 1.00 97.69 89 LEU A C 1
ATOM 668 O O . LEU A 1 89 ? 2.640 -6.993 -10.591 1.00 97.69 89 LEU A O 1
ATOM 672 N N . TYR A 1 90 ? 0.739 -7.600 -9.537 1.00 97.75 90 TYR A N 1
ATOM 673 C CA . TYR A 1 90 ? 0.167 -8.349 -10.652 1.00 97.75 90 TYR A CA 1
ATOM 674 C C . TYR A 1 90 ? -0.245 -7.440 -11.820 1.00 97.75 90 TYR A C 1
ATOM 676 O O . TYR A 1 90 ? 0.234 -7.611 -12.943 1.00 97.75 90 TYR A O 1
ATOM 684 N N . HIS A 1 91 ? -1.114 -6.452 -11.576 1.00 97.25 91 HIS A N 1
ATOM 685 C CA . HIS A 1 91 ? -1.671 -5.618 -12.649 1.00 97.25 91 HIS A CA 1
ATOM 686 C C . HIS A 1 91 ? -0.639 -4.667 -13.262 1.00 97.25 91 HIS A C 1
ATOM 688 O O . HIS A 1 91 ? -0.705 -4.394 -14.460 1.00 97.25 91 HIS A O 1
ATOM 694 N N . ARG A 1 92 ? 0.348 -4.213 -12.478 1.00 96.38 92 ARG A N 1
ATOM 695 C CA . ARG A 1 92 ? 1.462 -3.387 -12.968 1.00 96.38 92 ARG A CA 1
ATOM 696 C C . ARG A 1 92 ? 2.588 -4.201 -13.617 1.00 96.38 92 ARG A C 1
ATOM 698 O O . ARG A 1 92 ? 3.562 -3.614 -14.068 1.00 96.38 92 ARG A O 1
ATOM 705 N N . ARG A 1 93 ? 2.454 -5.533 -13.711 1.00 96.00 93 ARG A N 1
ATOM 706 C CA . ARG A 1 93 ? 3.413 -6.442 -14.373 1.00 96.00 93 ARG A CA 1
ATOM 707 C C . ARG A 1 93 ? 4.839 -6.382 -13.806 1.00 96.00 93 ARG A C 1
ATOM 709 O O . ARG A 1 93 ? 5.796 -6.627 -14.530 1.00 96.00 93 ARG A O 1
ATOM 716 N N . LEU A 1 94 ? 4.980 -6.133 -12.502 1.00 94.88 94 LEU A N 1
ATOM 717 C CA . LEU A 1 94 ? 6.286 -6.176 -11.820 1.00 94.88 94 LEU A CA 1
ATOM 718 C C . LEU A 1 94 ? 6.832 -7.603 -11.687 1.00 94.88 94 LEU A C 1
ATOM 720 O O . LEU A 1 94 ? 8.036 -7.808 -11.572 1.00 94.88 94 LEU A O 1
ATOM 724 N N . TYR A 1 95 ? 5.939 -8.590 -11.731 1.00 95.06 95 TYR A N 1
ATOM 725 C CA . TYR A 1 95 ? 6.279 -10.003 -11.815 1.00 95.06 95 TYR A CA 1
ATOM 726 C C . TYR A 1 95 ? 5.423 -10.683 -12.894 1.00 95.06 95 TYR A C 1
ATOM 728 O O . TYR A 1 95 ? 4.298 -10.237 -13.150 1.00 95.06 95 TYR A O 1
ATOM 736 N N . PRO A 1 96 ? 5.910 -11.775 -13.515 1.00 94.88 96 PRO A N 1
ATOM 737 C CA . PRO A 1 96 ? 5.153 -12.509 -14.526 1.00 94.88 96 PRO A CA 1
ATOM 738 C C . PRO A 1 96 ? 3.797 -13.000 -13.981 1.00 94.88 96 PRO A C 1
ATOM 740 O O . PRO A 1 96 ? 3.768 -13.540 -12.868 1.00 94.88 96 PRO A O 1
ATOM 743 N N . PRO A 1 97 ? 2.678 -12.863 -14.720 1.00 95.25 97 PRO A N 1
ATOM 744 C CA . PRO A 1 97 ? 1.354 -13.310 -14.270 1.00 95.25 97 PRO A CA 1
ATOM 745 C C . PRO A 1 97 ? 1.291 -14.785 -13.867 1.00 95.25 97 PRO A C 1
ATOM 747 O O . PRO A 1 97 ? 0.524 -15.149 -12.982 1.00 95.25 97 PRO A O 1
ATOM 750 N N . GLU A 1 98 ? 2.118 -15.630 -14.482 1.00 95.88 98 GLU A N 1
ATOM 751 C CA . GLU A 1 98 ? 2.224 -17.071 -14.227 1.00 95.88 98 GLU A CA 1
ATOM 752 C C . GLU A 1 98 ? 2.749 -17.372 -12.812 1.00 95.88 98 GLU A C 1
ATOM 754 O O . GLU A 1 98 ? 2.557 -18.467 -12.275 1.00 95.88 98 GLU A O 1
ATOM 759 N N . SER A 1 99 ? 3.401 -16.388 -12.182 1.00 95.62 99 SER A N 1
ATOM 760 C CA . SER A 1 99 ? 3.846 -16.450 -10.788 1.00 95.62 99 SER A CA 1
ATOM 761 C C . SER A 1 99 ? 2.739 -16.112 -9.779 1.00 95.62 99 SER A C 1
ATOM 763 O O . SER A 1 99 ? 2.989 -16.128 -8.571 1.00 95.62 99 SER A O 1
ATOM 765 N N . PHE A 1 100 ? 1.515 -15.840 -10.240 1.00 97.88 100 PHE A N 1
ATOM 766 C CA . PHE A 1 100 ? 0.365 -15.561 -9.387 1.00 97.88 100 PHE A CA 1
ATOM 767 C C . PHE A 1 100 ? -0.713 -16.630 -9.523 1.00 97.88 100 PHE A C 1
ATOM 769 O O . PHE A 1 100 ? -0.952 -17.194 -10.588 1.00 97.88 100 PHE A O 1
ATOM 776 N N . LEU A 1 101 ? -1.399 -16.878 -8.413 1.00 97.06 101 LEU A N 1
ATOM 777 C CA . LEU A 1 101 ? -2.597 -17.695 -8.350 1.00 97.06 101 LEU A CA 1
ATOM 778 C C . LEU A 1 101 ? -3.795 -16.797 -8.068 1.00 97.06 101 LEU A C 1
ATOM 780 O O . LEU A 1 101 ? -3.710 -15.848 -7.286 1.00 97.06 101 LEU A O 1
ATOM 784 N N . THR A 1 102 ? -4.923 -17.115 -8.694 1.00 96.94 102 THR A N 1
ATOM 785 C CA . THR A 1 102 ? -6.191 -16.471 -8.353 1.00 96.94 102 THR A CA 1
ATOM 786 C C . THR A 1 102 ? -6.676 -17.052 -7.030 1.00 96.94 102 THR A C 1
ATOM 788 O O . THR A 1 102 ? -6.923 -18.251 -6.924 1.00 96.94 102 THR A O 1
ATOM 791 N N . THR A 1 103 ? -6.786 -16.202 -6.020 1.00 95.31 103 THR A N 1
ATOM 792 C CA . THR A 1 103 ? -7.269 -16.525 -4.674 1.00 95.31 103 THR A CA 1
ATOM 793 C C . THR A 1 103 ? -8.434 -15.602 -4.313 1.00 95.31 103 THR A C 1
ATOM 795 O O . THR A 1 103 ? -8.890 -14.809 -5.138 1.00 95.31 103 THR A O 1
ATOM 798 N N . ARG A 1 104 ? -8.941 -15.692 -3.082 1.00 94.50 104 ARG A N 1
ATOM 799 C CA . ARG A 1 104 ? -10.024 -14.846 -2.579 1.00 94.50 104 ARG A CA 1
ATOM 800 C C . ARG A 1 104 ? -9.592 -14.118 -1.311 1.00 94.50 104 ARG A C 1
ATOM 802 O O . ARG A 1 104 ? -9.234 -14.761 -0.332 1.00 94.50 104 ARG A O 1
ATOM 809 N N . SER A 1 105 ? -9.709 -12.792 -1.304 1.00 90.50 105 SER A N 1
ATOM 810 C CA . SER A 1 105 ? -9.539 -11.946 -0.113 1.00 90.50 105 SER A CA 1
ATOM 811 C C . SER A 1 105 ? -10.692 -10.955 -0.023 1.00 90.50 105 SER A C 1
ATOM 813 O O . SER A 1 105 ? -11.153 -10.469 -1.050 1.00 90.50 105 SER A O 1
ATOM 815 N N . HIS A 1 106 ? -11.207 -10.687 1.181 1.00 91.25 106 HIS A N 1
ATOM 816 C CA . HIS A 1 106 ? -12.390 -9.833 1.382 1.00 91.25 106 HIS A CA 1
ATOM 817 C C . HIS A 1 106 ? -13.577 -10.210 0.475 1.00 91.25 106 HIS A C 1
ATOM 819 O O . HIS A 1 106 ? -14.259 -9.346 -0.062 1.00 91.25 106 HIS A O 1
ATOM 825 N N . ASN A 1 107 ? -13.796 -11.508 0.227 1.00 92.94 107 ASN A N 1
ATOM 826 C CA . ASN A 1 107 ? -14.802 -12.003 -0.726 1.00 92.94 107 ASN A CA 1
ATOM 827 C C . ASN A 1 107 ? -14.670 -11.439 -2.162 1.00 92.94 107 ASN A C 1
ATOM 829 O O . ASN A 1 107 ? -15.639 -11.431 -2.919 1.00 92.94 107 ASN A O 1
ATOM 833 N N . LEU A 1 108 ? -13.472 -11.001 -2.553 1.00 93.50 108 LEU A N 1
ATOM 834 C CA . LEU A 1 108 ? -13.106 -10.551 -3.893 1.00 93.50 108 LEU A CA 1
ATOM 835 C C . LEU A 1 108 ? -12.041 -11.499 -4.475 1.00 93.50 108 LEU A C 1
ATOM 837 O O . LEU A 1 108 ? -11.104 -11.863 -3.754 1.00 93.50 108 LEU A O 1
ATOM 841 N N . PRO A 1 109 ? -12.155 -11.926 -5.746 1.00 95.88 109 PRO A N 1
ATOM 842 C CA . PRO A 1 109 ? -11.067 -12.630 -6.411 1.00 95.88 109 PRO A CA 1
ATOM 843 C C . PRO A 1 109 ? -9.879 -11.679 -6.598 1.00 95.88 109 PRO A C 1
ATOM 845 O O . PRO A 1 109 ? -10.046 -10.578 -7.119 1.00 95.88 109 PRO A O 1
ATOM 848 N N . ILE A 1 110 ? -8.695 -12.103 -6.166 1.00 96.38 110 ILE A N 1
ATOM 849 C CA . ILE A 1 110 ? -7.442 -11.357 -6.321 1.00 96.38 110 ILE A CA 1
ATOM 850 C C . ILE A 1 110 ? -6.331 -12.273 -6.823 1.00 96.38 110 ILE A C 1
ATOM 852 O O . ILE A 1 110 ? -6.422 -13.496 -6.712 1.00 96.38 110 ILE A O 1
ATOM 856 N N . HIS A 1 111 ? -5.247 -11.680 -7.306 1.00 97.19 111 HIS A N 1
ATOM 857 C CA . HIS A 1 111 ? -4.038 -12.406 -7.674 1.00 97.19 111 HIS A CA 1
ATOM 858 C C . HIS A 1 111 ? -3.019 -12.326 -6.540 1.00 97.19 111 HIS A C 1
ATOM 860 O O . HIS A 1 111 ? -2.591 -11.238 -6.171 1.00 97.19 111 HIS A O 1
ATOM 866 N N . GLN A 1 112 ? -2.616 -13.475 -5.996 1.00 97.25 112 GLN A N 1
ATOM 867 C CA . GLN A 1 112 ? -1.583 -13.580 -4.964 1.00 97.25 112 GLN A CA 1
ATOM 868 C C . GLN A 1 112 ? -0.360 -14.303 -5.524 1.00 97.25 112 GLN A C 1
ATOM 870 O O . GLN A 1 112 ? -0.496 -15.302 -6.231 1.00 97.25 112 GLN A O 1
ATOM 875 N N . SER A 1 113 ? 0.840 -13.807 -5.218 1.00 97.44 113 SER A N 1
ATOM 876 C CA . SER A 1 113 ? 2.068 -14.463 -5.674 1.00 97.44 113 SER A CA 1
ATOM 877 C C . SER A 1 113 ? 2.239 -15.829 -5.009 1.00 97.44 113 SER A C 1
ATOM 879 O O . SER A 1 113 ? 1.874 -16.022 -3.851 1.00 97.44 113 SER A O 1
ATOM 881 N N . ARG A 1 114 ? 2.837 -16.775 -5.735 1.00 96.69 114 ARG A N 1
ATOM 882 C CA . ARG A 1 114 ? 3.249 -18.085 -5.206 1.00 96.69 114 ARG A CA 1
ATOM 883 C C . ARG A 1 114 ? 4.728 -18.147 -4.817 1.00 96.69 114 ARG A C 1
ATOM 885 O O . ARG A 1 114 ? 5.188 -19.198 -4.380 1.00 96.69 114 ARG A O 1
ATOM 892 N N . HIS A 1 115 ? 5.490 -17.073 -5.039 1.00 96.69 115 HIS A N 1
ATOM 893 C CA . HIS A 1 115 ? 6.927 -17.072 -4.783 1.00 96.69 115 HIS A CA 1
ATOM 894 C C . HIS A 1 115 ? 7.201 -16.882 -3.280 1.00 96.69 115 HIS A C 1
ATOM 896 O O . HIS A 1 115 ? 6.914 -15.805 -2.751 1.00 96.69 115 HIS A O 1
ATOM 902 N N . PRO A 1 116 ? 7.781 -17.876 -2.576 1.00 96.25 116 PRO A N 1
ATOM 903 C CA . PRO A 1 116 ? 7.857 -17.866 -1.115 1.00 96.25 116 PRO A CA 1
ATOM 904 C C . PRO A 1 116 ? 8.647 -16.675 -0.570 1.00 96.25 116 PRO A C 1
ATOM 906 O O . PRO A 1 116 ? 8.216 -16.064 0.401 1.00 96.25 116 PRO A O 1
ATOM 909 N N . ALA A 1 117 ? 9.744 -16.280 -1.226 1.00 95.31 117 ALA A N 1
ATOM 910 C CA . ALA A 1 117 ? 10.541 -15.143 -0.764 1.00 95.31 117 ALA A CA 1
ATOM 911 C C . ALA A 1 117 ? 9.820 -13.795 -0.942 1.00 95.31 117 ALA A C 1
ATOM 913 O O . ALA A 1 117 ? 10.004 -12.897 -0.130 1.00 95.31 117 ALA A O 1
ATOM 914 N N . LEU A 1 118 ? 8.971 -13.657 -1.971 1.00 95.44 118 LEU A N 1
ATOM 915 C CA . LEU A 1 118 ? 8.189 -12.433 -2.170 1.00 95.44 118 LEU A CA 1
ATOM 916 C C . LEU A 1 118 ? 7.060 -12.357 -1.139 1.00 95.44 118 LEU A C 1
ATOM 918 O O . LEU A 1 118 ? 6.850 -11.314 -0.533 1.00 95.44 118 LEU A O 1
ATOM 922 N N . CYS A 1 119 ? 6.362 -13.470 -0.908 1.00 96.31 119 CYS A N 1
ATOM 923 C CA . CYS A 1 119 ? 5.317 -13.545 0.110 1.00 96.31 119 CYS A CA 1
ATOM 924 C C . CYS A 1 119 ? 5.865 -13.285 1.518 1.00 96.31 119 CYS A C 1
ATOM 926 O O . CYS A 1 119 ? 5.252 -12.526 2.262 1.00 96.31 119 CYS A O 1
ATOM 928 N N . ALA A 1 120 ? 7.017 -13.872 1.862 1.00 96.69 120 ALA A N 1
ATOM 929 C CA . ALA A 1 120 ? 7.704 -13.614 3.127 1.00 96.69 120 ALA A CA 1
ATOM 930 C C . ALA A 1 120 ? 8.067 -12.130 3.270 1.00 96.69 120 ALA A C 1
ATOM 932 O O . ALA A 1 120 ? 7.683 -11.506 4.251 1.00 96.69 120 ALA A O 1
ATOM 933 N N . TRP A 1 121 ? 8.686 -11.534 2.246 1.00 95.62 121 TRP A N 1
ATOM 934 C CA . TRP A 1 121 ? 9.039 -10.115 2.280 1.00 95.62 121 TRP A CA 1
ATOM 935 C C . TRP A 1 121 ? 7.816 -9.201 2.450 1.00 95.62 121 TRP A C 1
ATOM 937 O O . TRP A 1 121 ? 7.850 -8.275 3.254 1.00 95.62 121 TRP A O 1
ATOM 947 N N . ILE A 1 122 ? 6.712 -9.466 1.737 1.00 96.88 122 ILE A N 1
ATOM 948 C CA . ILE A 1 122 ? 5.475 -8.674 1.869 1.00 96.88 122 ILE A CA 1
ATOM 949 C C . ILE A 1 122 ? 4.894 -8.822 3.280 1.00 96.88 122 ILE A C 1
ATOM 951 O O . ILE A 1 122 ? 4.447 -7.833 3.860 1.00 96.88 122 ILE A O 1
ATOM 955 N N . ALA A 1 123 ? 4.896 -10.035 3.838 1.00 95.94 123 ALA A N 1
ATOM 956 C CA . ALA A 1 123 ? 4.417 -10.282 5.195 1.00 95.94 123 ALA A CA 1
ATOM 957 C C . ALA A 1 123 ? 5.259 -9.529 6.238 1.00 95.94 123 ALA A C 1
ATOM 959 O O . ALA A 1 123 ? 4.693 -8.862 7.106 1.00 95.94 123 ALA A O 1
ATOM 960 N N . ASP A 1 124 ? 6.586 -9.570 6.109 1.00 94.94 124 ASP A N 1
ATOM 961 C CA . ASP A 1 124 ? 7.515 -8.873 7.001 1.00 94.94 124 ASP A CA 1
ATOM 962 C C . ASP A 1 124 ? 7.348 -7.349 6.903 1.00 94.94 124 ASP A C 1
ATOM 964 O O . ASP A 1 124 ? 7.209 -6.673 7.924 1.00 94.94 124 ASP A O 1
ATOM 968 N N . ALA A 1 125 ? 7.260 -6.803 5.684 1.00 94.81 125 ALA A N 1
ATOM 969 C CA . ALA A 1 125 ? 7.049 -5.374 5.458 1.00 94.81 125 ALA A CA 1
ATOM 970 C C . ALA A 1 125 ? 5.711 -4.889 6.046 1.00 94.81 125 ALA A C 1
ATOM 972 O O . ALA A 1 125 ? 5.665 -3.876 6.743 1.00 94.81 125 ALA A O 1
ATOM 973 N N . VAL A 1 126 ? 4.615 -5.622 5.826 1.00 96.88 126 VAL A N 1
ATOM 974 C CA . VAL A 1 126 ? 3.296 -5.264 6.378 1.00 96.88 126 VAL A CA 1
ATOM 975 C C . VAL A 1 126 ? 3.263 -5.414 7.904 1.00 96.88 126 VAL A C 1
ATOM 977 O O . VAL A 1 126 ? 2.638 -4.598 8.582 1.00 96.88 126 VAL A O 1
ATOM 980 N N . SER A 1 127 ? 3.962 -6.403 8.466 1.00 94.69 127 SER A N 1
ATOM 981 C CA . SER A 1 127 ? 4.130 -6.547 9.918 1.00 94.69 127 SER A CA 1
ATOM 982 C C . SER A 1 127 ? 4.866 -5.346 10.523 1.00 94.69 127 SER A C 1
ATOM 984 O O . SER A 1 127 ? 4.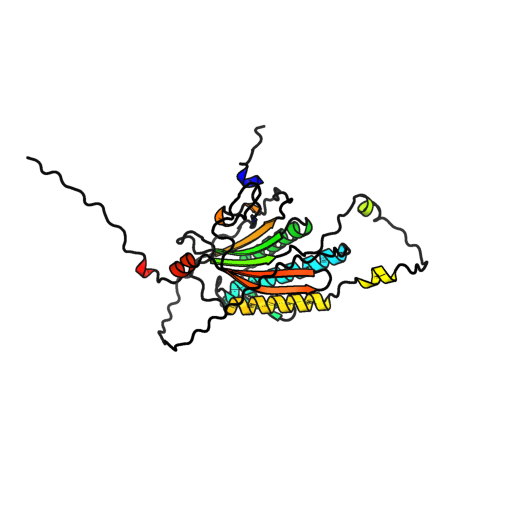427 -4.784 11.531 1.00 94.69 127 SER A O 1
ATOM 986 N N . ALA A 1 128 ? 5.930 -4.882 9.862 1.00 92.31 128 ALA A N 1
ATOM 987 C CA . ALA A 1 128 ? 6.660 -3.686 10.261 1.00 92.31 128 ALA A CA 1
ATOM 988 C C . ALA A 1 128 ? 5.768 -2.436 10.220 1.00 92.31 128 ALA A C 1
ATOM 990 O O . ALA A 1 128 ? 5.756 -1.656 11.175 1.00 92.31 128 ALA A O 1
ATOM 991 N N . VAL A 1 129 ? 4.981 -2.268 9.147 1.00 94.38 129 VAL A N 1
ATOM 992 C CA . VAL A 1 129 ? 3.994 -1.181 9.015 1.00 94.38 129 VAL A CA 1
ATOM 993 C C . VAL A 1 129 ? 2.984 -1.234 10.162 1.00 94.38 129 VAL A C 1
ATOM 995 O O . VAL A 1 129 ? 2.699 -0.211 10.778 1.00 94.38 129 VAL A O 1
ATOM 998 N N . ALA A 1 130 ? 2.482 -2.422 10.507 1.00 93.75 130 ALA A N 1
ATOM 999 C CA . ALA A 1 130 ? 1.527 -2.596 11.597 1.00 93.75 130 ALA A CA 1
ATOM 1000 C C . ALA A 1 130 ? 2.084 -2.125 12.950 1.00 93.75 130 ALA A C 1
ATOM 1002 O O . ALA A 1 130 ? 1.355 -1.537 13.748 1.00 93.75 130 ALA A O 1
ATOM 1003 N N . THR A 1 131 ? 3.374 -2.355 13.210 1.00 91.25 131 THR A N 1
ATOM 1004 C CA . THR A 1 131 ? 4.047 -1.862 14.421 1.00 91.25 131 THR A CA 1
ATOM 1005 C C . THR A 1 131 ? 4.119 -0.339 14.456 1.00 91.25 131 THR A C 1
ATOM 1007 O O . THR A 1 131 ? 3.816 0.241 15.493 1.00 91.25 131 THR A O 1
ATOM 1010 N N . GLN A 1 132 ? 4.422 0.309 13.329 1.00 89.88 132 GLN A N 1
ATOM 1011 C CA . GLN A 1 132 ? 4.457 1.775 13.249 1.00 89.88 132 GLN A CA 1
ATOM 1012 C C . GLN A 1 132 ? 3.057 2.403 13.372 1.00 89.88 132 GLN A C 1
ATOM 1014 O O . GLN A 1 132 ? 2.884 3.454 13.986 1.00 89.88 132 GLN A O 1
ATOM 1019 N N . ILE A 1 133 ? 2.025 1.747 12.832 1.00 91.75 133 ILE A N 1
ATOM 1020 C CA . ILE A 1 133 ? 0.637 2.203 12.992 1.00 91.75 133 ILE A CA 1
ATOM 1021 C C . ILE A 1 133 ? 0.203 2.106 14.465 1.00 91.75 133 ILE A C 1
ATOM 1023 O O . ILE A 1 133 ? -0.447 3.021 14.969 1.00 91.75 133 ILE A O 1
ATOM 1027 N N . ARG A 1 134 ? 0.606 1.048 15.189 1.00 89.56 134 ARG A N 1
ATOM 1028 C CA . ARG A 1 134 ? 0.330 0.913 16.635 1.00 89.56 134 ARG A CA 1
ATOM 1029 C C . ARG A 1 134 ? 0.956 2.017 17.477 1.00 89.56 134 ARG A C 1
ATOM 1031 O O . ARG A 1 134 ? 0.348 2.417 18.461 1.00 89.56 134 ARG A O 1
ATOM 1038 N N . SER A 1 135 ? 2.135 2.510 17.105 1.00 84.19 135 SER A N 1
ATOM 1039 C CA . SER A 1 135 ? 2.790 3.618 17.809 1.00 84.19 135 SER A CA 1
ATOM 1040 C C . SER A 1 135 ? 2.218 4.994 17.440 1.00 84.19 135 SER A C 1
ATOM 1042 O O . SER A 1 135 ? 2.821 6.007 17.788 1.00 84.19 135 SER A O 1
ATOM 1044 N N . ALA A 1 136 ? 1.097 5.053 16.698 1.00 75.56 136 ALA A N 1
ATOM 1045 C CA . ALA A 1 136 ? 0.451 6.282 16.216 1.00 75.56 136 ALA A CA 1
ATOM 1046 C C . ALA A 1 136 ? 1.415 7.246 15.494 1.00 75.56 136 ALA A C 1
ATOM 1048 O O . ALA A 1 136 ? 1.220 8.461 15.445 1.00 75.56 136 ALA A O 1
ATOM 1049 N N . SER A 1 137 ? 2.488 6.695 14.928 1.00 79.94 137 SER A N 1
ATOM 1050 C CA . SER A 1 137 ? 3.596 7.469 14.376 1.00 79.94 137 SER A CA 1
ATOM 1051 C C . SER A 1 137 ? 3.478 7.660 12.869 1.00 79.94 137 SER A C 1
ATOM 1053 O O . SER A 1 137 ? 4.277 8.389 12.301 1.00 79.94 137 SER A O 1
ATOM 1055 N N . VAL A 1 138 ? 2.512 7.010 12.213 1.00 90.25 138 VAL A N 1
ATOM 1056 C CA . VAL A 1 138 ? 2.393 6.966 10.752 1.00 90.25 138 VAL A CA 1
ATOM 1057 C C . VAL A 1 138 ? 1.369 7.969 10.254 1.00 90.25 138 VAL A C 1
ATOM 1059 O O . VAL A 1 138 ? 0.214 7.937 10.666 1.00 90.25 138 VAL A O 1
ATOM 1062 N N . ARG A 1 139 ? 1.791 8.787 9.293 1.00 92.00 139 ARG A N 1
ATOM 1063 C CA . ARG A 1 139 ? 0.918 9.624 8.476 1.00 92.00 139 ARG A CA 1
ATOM 1064 C C . ARG A 1 139 ? 0.454 8.871 7.233 1.00 92.00 139 ARG A C 1
ATOM 1066 O O . ARG A 1 139 ? -0.735 8.824 6.952 1.00 92.00 139 ARG A O 1
ATOM 1073 N N . ARG A 1 140 ? 1.381 8.265 6.480 1.00 94.75 140 ARG A N 1
ATOM 1074 C CA . ARG A 1 140 ? 1.069 7.579 5.211 1.00 94.75 140 ARG A CA 1
ATOM 1075 C C . ARG A 1 140 ? 1.873 6.304 5.033 1.00 94.75 140 ARG A C 1
ATOM 1077 O O . ARG A 1 140 ? 3.022 6.220 5.451 1.00 94.75 140 ARG A O 1
ATOM 1084 N N . VAL A 1 141 ? 1.290 5.344 4.330 1.00 96.38 141 VAL A N 1
ATOM 1085 C CA . VAL A 1 141 ? 1.975 4.148 3.831 1.00 96.38 141 VAL A CA 1
ATOM 1086 C C . VAL A 1 141 ? 1.951 4.201 2.313 1.00 96.38 141 VAL A C 1
ATOM 1088 O O . VAL A 1 141 ? 0.903 4.454 1.726 1.00 96.38 141 VAL A O 1
ATOM 1091 N N . ALA A 1 142 ? 3.083 3.970 1.659 1.00 96.25 142 ALA A N 1
ATOM 1092 C CA . ALA A 1 142 ? 3.174 4.019 0.210 1.00 96.25 142 ALA A CA 1
ATOM 1093 C C . ALA A 1 142 ? 3.895 2.797 -0.363 1.00 96.25 142 ALA A C 1
ATOM 1095 O O . ALA A 1 142 ? 4.984 2.445 0.082 1.00 96.25 142 ALA A O 1
ATOM 1096 N N . LEU A 1 143 ? 3.317 2.186 -1.397 1.00 97.25 143 LEU A N 1
ATOM 1097 C CA . LEU A 1 143 ? 4.041 1.264 -2.271 1.00 97.25 143 LEU A CA 1
ATOM 1098 C C . LEU A 1 143 ? 4.671 2.090 -3.399 1.00 97.25 143 LEU A C 1
ATOM 1100 O O . LEU A 1 143 ? 3.959 2.655 -4.232 1.00 97.25 143 LEU A O 1
ATOM 1104 N N . VAL A 1 144 ? 5.996 2.188 -3.397 1.00 95.62 144 VAL A N 1
ATOM 1105 C CA . VAL A 1 144 ? 6.768 3.003 -4.340 1.00 95.62 144 VAL A CA 1
ATOM 1106 C C . VAL A 1 144 ? 7.330 2.094 -5.425 1.00 95.62 144 VAL A C 1
ATOM 1108 O O . VAL A 1 144 ? 7.991 1.104 -5.121 1.00 95.62 144 VAL A O 1
ATOM 1111 N N . ILE A 1 145 ? 7.069 2.420 -6.687 1.00 94.88 145 ILE A N 1
ATOM 1112 C CA . ILE A 1 145 ? 7.596 1.719 -7.856 1.00 94.88 145 ILE A CA 1
ATOM 1113 C C . ILE A 1 145 ? 8.716 2.561 -8.460 1.00 94.88 145 ILE A C 1
ATOM 1115 O O . ILE A 1 145 ? 8.518 3.720 -8.832 1.00 94.88 145 ILE A O 1
ATOM 1119 N N . HIS A 1 146 ? 9.889 1.954 -8.583 1.00 92.44 146 HIS A N 1
ATOM 1120 C CA . HIS A 1 146 ? 11.091 2.575 -9.114 1.00 92.44 146 HIS A CA 1
ATOM 1121 C C . HIS A 1 146 ? 11.344 2.144 -10.553 1.00 92.44 146 HIS A C 1
ATOM 1123 O O . HIS A 1 146 ? 11.111 0.997 -10.946 1.00 92.44 146 HIS A O 1
ATOM 1129 N N . ALA A 1 147 ? 11.887 3.072 -11.331 1.00 90.69 147 ALA A N 1
ATOM 1130 C CA . ALA A 1 147 ? 12.454 2.790 -12.632 1.00 90.69 147 ALA A CA 1
ATOM 1131 C C . ALA A 1 147 ? 13.610 1.781 -12.495 1.00 90.69 147 ALA A C 1
ATOM 1133 O O . ALA A 1 147 ? 14.219 1.665 -11.426 1.00 90.69 147 ALA A O 1
ATOM 1134 N N . PRO A 1 148 ? 13.958 1.073 -13.578 1.00 87.44 148 PRO A N 1
ATOM 1135 C CA . PRO A 1 148 ? 15.100 0.175 -13.580 1.00 87.44 148 PRO A CA 1
ATOM 1136 C C . PRO A 1 148 ? 16.390 0.865 -13.101 1.00 87.44 148 PRO A C 1
ATOM 1138 O O . PRO A 1 148 ? 16.603 2.044 -13.409 1.00 87.44 148 PRO A O 1
ATOM 1141 N N . PRO A 1 149 ? 17.311 0.147 -12.430 1.00 84.56 149 PRO A N 1
ATOM 1142 C CA . PRO A 1 149 ? 18.537 0.746 -11.895 1.00 84.56 149 PRO A CA 1
ATOM 1143 C C . PRO A 1 149 ? 19.392 1.474 -12.940 1.00 84.56 149 PRO A C 1
ATOM 1145 O O . PRO A 1 149 ? 19.976 2.517 -12.657 1.00 84.56 149 PRO A O 1
ATOM 1148 N N . HIS A 1 150 ? 19.419 0.969 -14.176 1.00 81.81 150 HIS A N 1
ATOM 1149 C CA . HIS A 1 150 ? 20.159 1.582 -15.282 1.00 81.81 150 HIS A CA 1
ATOM 1150 C C . HIS A 1 150 ? 19.567 2.927 -15.751 1.00 81.81 150 HIS A C 1
ATOM 1152 O O . HIS A 1 150 ? 20.247 3.679 -16.443 1.00 81.81 150 HIS A O 1
ATOM 1158 N N . LEU A 1 151 ? 18.335 3.254 -15.346 1.00 79.62 151 LEU A N 1
ATOM 1159 C CA . LEU A 1 151 ? 17.661 4.536 -15.588 1.00 79.62 151 LEU A CA 1
ATOM 1160 C C . LEU A 1 151 ? 17.656 5.446 -14.346 1.00 79.62 151 LEU A C 1
ATOM 1162 O O . LEU A 1 151 ? 16.982 6.475 -14.333 1.00 79.62 151 LEU A O 1
ATOM 1166 N N . GLY A 1 152 ? 18.434 5.098 -13.315 1.00 79.75 152 GLY A N 1
ATOM 1167 C CA . GLY A 1 152 ? 18.658 5.939 -12.138 1.00 79.75 152 GLY A CA 1
ATOM 1168 C C . GLY A 1 152 ? 17.663 5.743 -10.993 1.00 79.75 152 GLY A C 1
ATOM 1169 O O . GLY A 1 152 ? 17.638 6.577 -10.093 1.00 79.75 152 GLY A O 1
ATOM 1170 N N . SER A 1 153 ? 16.855 4.673 -11.009 1.00 84.44 153 SER A N 1
ATOM 1171 C CA . SER A 1 153 ? 15.938 4.293 -9.913 1.00 84.44 153 SER A CA 1
ATOM 1172 C C . SER A 1 153 ? 14.936 5.375 -9.476 1.00 84.44 153 SER A C 1
ATOM 1174 O O . SER A 1 153 ? 14.447 5.356 -8.343 1.00 84.44 153 SER A O 1
ATOM 1176 N N . ALA A 1 154 ? 14.621 6.321 -10.364 1.00 87.69 154 ALA A N 1
ATOM 1177 C CA . ALA A 1 154 ? 13.635 7.368 -10.110 1.00 87.69 154 ALA A CA 1
ATOM 1178 C C . ALA A 1 154 ? 12.239 6.778 -9.865 1.00 87.69 154 ALA A C 1
ATOM 1180 O O . ALA A 1 154 ? 11.914 5.706 -10.381 1.00 87.69 154 ALA A O 1
ATOM 1181 N N . VAL A 1 155 ? 11.408 7.474 -9.094 1.00 90.12 155 VAL A N 1
ATOM 1182 C CA . VAL A 1 155 ? 10.051 7.005 -8.790 1.00 90.12 155 VAL A CA 1
ATOM 1183 C C . VAL A 1 155 ? 9.135 7.190 -9.995 1.00 90.12 155 VAL A C 1
ATOM 1185 O O . VAL A 1 155 ? 9.004 8.289 -10.528 1.00 90.12 155 VAL A O 1
ATOM 1188 N N . VAL A 1 156 ? 8.497 6.100 -10.419 1.00 91.88 156 VAL A N 1
ATOM 1189 C CA . VAL A 1 156 ? 7.573 6.073 -11.563 1.00 91.88 156 VAL A CA 1
ATOM 1190 C C . VAL A 1 156 ? 6.131 6.175 -11.091 1.00 91.88 156 VAL A C 1
ATOM 1192 O O . VAL A 1 156 ? 5.339 6.918 -11.664 1.00 91.88 156 VAL A O 1
ATOM 1195 N N . GLU A 1 157 ? 5.795 5.436 -10.038 1.00 94.12 157 GLU A N 1
ATOM 1196 C CA . GLU A 1 157 ? 4.465 5.421 -9.440 1.00 94.12 157 GLU A CA 1
ATOM 1197 C C . GLU A 1 157 ? 4.583 5.277 -7.935 1.00 94.12 157 GLU A C 1
ATOM 1199 O O . GLU A 1 157 ? 5.455 4.572 -7.424 1.00 94.12 157 GLU A O 1
ATOM 1204 N N . ARG A 1 158 ? 3.650 5.892 -7.222 1.00 95.00 158 ARG A N 1
ATOM 1205 C CA . ARG A 1 158 ? 3.544 5.771 -5.782 1.00 95.00 158 ARG A CA 1
ATOM 1206 C C . ARG A 1 158 ? 2.088 5.600 -5.385 1.00 95.00 158 ARG A C 1
ATOM 1208 O O . ARG A 1 158 ? 1.262 6.481 -5.589 1.00 95.00 158 ARG A O 1
ATOM 1215 N N . TRP A 1 159 ? 1.780 4.446 -4.815 1.00 97.44 159 TRP A N 1
ATOM 1216 C CA . TRP A 1 159 ? 0.443 4.088 -4.358 1.00 97.44 159 TRP A CA 1
ATOM 1217 C C . TRP A 1 159 ? 0.321 4.430 -2.883 1.00 97.44 159 TRP A C 1
ATOM 1219 O O . TRP A 1 159 ? 0.862 3.712 -2.044 1.00 97.44 159 TRP A O 1
ATOM 1229 N N . VAL A 1 160 ? -0.341 5.542 -2.583 1.00 96.94 160 VAL A N 1
ATOM 1230 C CA . VAL A 1 160 ? -0.398 6.128 -1.244 1.00 96.94 160 VAL A CA 1
ATOM 1231 C C . VAL A 1 160 ? -1.682 5.708 -0.536 1.00 96.94 160 VAL A C 1
ATOM 1233 O O . VAL A 1 160 ? -2.768 5.772 -1.111 1.00 96.94 160 VAL A O 1
ATOM 1236 N N . PHE A 1 161 ? -1.539 5.304 0.722 1.00 97.56 161 PHE A N 1
ATOM 1237 C CA . PHE A 1 161 ? -2.601 5.065 1.690 1.00 97.56 161 PHE A CA 1
ATOM 1238 C C . PHE A 1 161 ? -2.399 6.050 2.848 1.00 97.56 161 PHE A C 1
ATOM 1240 O O . PHE A 1 161 ? -1.458 5.902 3.631 1.00 97.56 161 PHE A O 1
ATOM 1247 N N . ASP A 1 162 ? -3.236 7.081 2.923 1.00 96.00 162 ASP A N 1
ATOM 1248 C CA . ASP A 1 162 ? -3.162 8.114 3.957 1.00 96.00 162 ASP A CA 1
ATOM 1249 C C . ASP A 1 162 ? -3.978 7.713 5.176 1.00 96.00 162 ASP A C 1
ATOM 1251 O O . ASP A 1 162 ? -5.174 7.430 5.080 1.00 96.00 162 ASP A O 1
ATOM 1255 N N . LEU A 1 163 ? -3.288 7.676 6.309 1.00 94.38 163 LEU A N 1
ATOM 1256 C CA . LEU A 1 163 ? -3.774 7.244 7.606 1.00 94.38 163 LEU A CA 1
ATOM 1257 C C . LEU A 1 163 ? -3.952 8.434 8.560 1.00 94.38 163 LEU A C 1
ATOM 1259 O O . LEU A 1 163 ? -4.101 8.222 9.756 1.00 94.38 163 LEU A O 1
ATOM 1263 N N . GLU A 1 164 ? -3.971 9.679 8.071 1.00 88.75 164 GLU A N 1
ATOM 1264 C CA . GLU A 1 164 ? -4.154 10.876 8.908 1.00 88.75 164 GLU A CA 1
ATOM 1265 C C . GLU A 1 164 ? -5.445 10.839 9.748 1.00 88.75 164 GLU A C 1
ATOM 1267 O O . GLU A 1 164 ? -5.462 11.357 10.861 1.00 88.75 164 GLU A O 1
ATOM 1272 N N . GLY A 1 165 ? -6.513 10.196 9.261 1.00 84.38 165 GLY A N 1
ATOM 1273 C CA . GLY A 1 165 ? -7.740 9.978 10.042 1.00 84.38 165 GLY A CA 1
ATOM 1274 C C . GLY A 1 165 ? -7.839 8.602 10.707 1.00 84.38 165 GLY A C 1
ATOM 1275 O O . GLY A 1 165 ? -8.930 8.205 11.111 1.00 84.38 165 GLY A O 1
ATOM 1276 N N . TRP A 1 166 ? -6.737 7.857 10.808 1.00 87.25 166 TRP A N 1
ATOM 1277 C CA . TRP A 1 166 ? -6.712 6.575 11.507 1.00 87.25 166 TRP A CA 1
ATOM 1278 C C . TRP A 1 166 ? -7.059 6.765 12.994 1.00 87.25 166 TRP A C 1
ATOM 1280 O O . TRP A 1 166 ? -6.579 7.716 13.617 1.00 87.25 166 TRP A O 1
ATOM 1290 N N . PRO A 1 167 ? -7.874 5.879 13.598 1.00 84.69 167 PRO A N 1
ATOM 1291 C CA . PRO A 1 167 ? -8.280 6.051 14.984 1.00 84.69 167 PRO A CA 1
ATOM 1292 C C . PRO A 1 167 ? -7.072 5.873 15.913 1.00 84.69 167 PRO A C 1
ATOM 1294 O O . PRO A 1 167 ? -6.291 4.932 15.727 1.00 84.69 167 PRO A O 1
ATOM 1297 N N . PRO A 1 168 ? -6.896 6.737 16.928 1.00 78.69 168 PRO A N 1
ATOM 1298 C CA . PRO A 1 168 ? -5.776 6.601 17.844 1.00 78.69 168 PRO A CA 1
ATOM 1299 C C . PRO A 1 168 ? -5.884 5.284 18.613 1.00 78.69 168 PRO A C 1
ATOM 1301 O O . PRO A 1 168 ? -6.970 4.868 19.025 1.00 78.69 168 PRO A O 1
ATOM 1304 N N . PHE A 1 169 ? -4.743 4.629 18.824 1.00 76.38 169 PHE A N 1
ATOM 1305 C CA . PHE A 1 169 ? -4.691 3.505 19.748 1.00 76.38 169 PHE A CA 1
ATOM 1306 C C . PHE A 1 169 ? -4.852 4.040 21.173 1.00 76.38 169 PHE A C 1
ATOM 1308 O O . PHE A 1 169 ? -4.179 5.011 21.522 1.00 76.38 169 PHE A O 1
ATOM 1315 N N . PRO A 1 170 ? -5.717 3.435 22.004 1.00 69.56 170 PRO A N 1
ATOM 1316 C CA . PRO A 1 170 ? -5.788 3.807 23.408 1.00 69.56 170 PRO A CA 1
ATOM 1317 C C . PRO A 1 170 ? -4.429 3.530 24.061 1.00 69.56 170 PRO A C 1
ATOM 1319 O O . PRO A 1 170 ? -3.927 2.403 24.004 1.00 69.56 170 PRO A O 1
ATOM 1322 N N . GLU A 1 171 ? -3.819 4.559 24.653 1.00 63.56 171 GLU A N 1
ATOM 1323 C CA . GLU A 1 171 ? -2.600 4.391 25.439 1.00 63.56 171 GLU A CA 1
ATOM 1324 C C . GLU A 1 171 ? -2.902 3.480 26.628 1.00 63.56 171 GLU A C 1
ATOM 1326 O O . GLU A 1 171 ? -3.810 3.736 27.419 1.00 63.56 171 GLU A O 1
ATOM 1331 N N . VAL A 1 172 ? -2.141 2.394 26.761 1.00 57.69 172 VAL A N 1
ATOM 1332 C CA . VAL A 1 172 ? -2.231 1.541 27.945 1.00 57.69 172 VAL A CA 1
ATOM 1333 C C . VAL A 1 172 ? -1.487 2.255 29.062 1.00 57.69 172 VAL A C 1
ATOM 1335 O O . VAL A 1 172 ? -0.255 2.252 29.095 1.00 57.69 172 VAL A O 1
ATOM 1338 N N . THR A 1 173 ? -2.216 2.873 29.988 1.00 55.25 173 THR A N 1
ATOM 1339 C CA . THR A 1 173 ? -1.569 3.428 31.174 1.00 55.25 173 THR A CA 1
ATOM 1340 C C . THR A 1 173 ? -1.083 2.281 32.073 1.00 55.25 173 THR A C 1
ATOM 1342 O O . THR A 1 173 ? -1.721 1.223 32.140 1.00 55.25 173 THR A O 1
ATOM 1345 N N . PRO A 1 174 ? 0.022 2.449 32.826 1.00 53.19 174 PRO A N 1
ATOM 1346 C CA . PRO A 1 174 ? 0.467 1.446 33.798 1.00 53.19 174 PRO A CA 1
ATOM 1347 C C . PRO A 1 174 ? -0.609 1.063 34.834 1.00 53.19 174 PRO A C 1
ATOM 1349 O O . PRO A 1 174 ? -0.547 -0.020 35.416 1.00 53.19 174 PRO A O 1
ATOM 1352 N N . ALA A 1 175 ? -1.611 1.925 35.049 1.00 54.34 175 ALA A N 1
ATOM 1353 C CA . ALA A 1 175 ? -2.748 1.666 35.929 1.00 54.34 175 ALA A CA 1
ATOM 1354 C C . ALA A 1 175 ? -3.725 0.616 35.359 1.00 54.34 175 ALA A C 1
ATOM 1356 O O . ALA A 1 175 ? -4.294 -0.165 36.126 1.00 54.34 175 ALA A O 1
ATOM 1357 N N . ASP A 1 176 ? -3.872 0.537 34.034 1.00 52.09 176 ASP A N 1
ATOM 1358 C CA . ASP A 1 176 ? -4.766 -0.419 33.366 1.00 52.09 176 ASP A CA 1
ATOM 1359 C C . ASP A 1 176 ? -4.155 -1.826 33.308 1.00 52.09 176 ASP A C 1
ATOM 1361 O O . ASP A 1 176 ? -4.852 -2.826 33.493 1.00 52.09 176 ASP A O 1
ATOM 1365 N N . ALA A 1 177 ? -2.826 -1.918 33.180 1.00 52.91 177 ALA A N 1
ATOM 1366 C CA . ALA A 1 177 ? -2.090 -3.182 33.256 1.00 52.91 177 ALA A CA 1
ATOM 1367 C C . ALA A 1 177 ? -2.162 -3.838 34.655 1.00 52.91 177 ALA A C 1
ATOM 1369 O O . ALA A 1 177 ? -2.081 -5.062 34.777 1.00 52.91 177 ALA A O 1
ATOM 1370 N N . ALA A 1 178 ? -2.356 -3.043 35.715 1.00 51.50 178 ALA A N 1
ATOM 1371 C CA . ALA A 1 178 ? -2.432 -3.522 37.097 1.00 51.50 178 ALA A CA 1
ATOM 1372 C C . ALA A 1 178 ? -3.816 -4.077 37.499 1.00 51.50 178 ALA A C 1
ATOM 1374 O O . ALA A 1 178 ? -3.912 -4.814 38.482 1.00 51.50 178 ALA A O 1
ATOM 1375 N N . LYS A 1 179 ? -4.888 -3.779 36.747 1.00 49.12 179 LYS A N 1
ATOM 1376 C CA . LYS A 1 179 ? -6.260 -4.257 37.031 1.00 49.12 179 LYS A CA 1
ATOM 1377 C C . LYS A 1 179 ? -6.572 -5.657 36.480 1.00 49.12 179 LYS A C 1
ATOM 1379 O O . LYS A 1 179 ? -7.623 -6.215 36.788 1.00 49.12 179 LYS A O 1
ATOM 1384 N N . GLY A 1 180 ? -5.651 -6.278 35.742 1.00 44.59 180 GLY A N 1
ATOM 1385 C CA . GLY A 1 180 ? -5.801 -7.610 35.138 1.00 44.59 180 GLY A CA 1
ATOM 1386 C C . GLY A 1 180 ? -5.703 -8.809 36.096 1.00 44.59 180 GLY A C 1
ATOM 1387 O O . GLY A 1 180 ? -5.216 -9.863 35.690 1.00 44.59 180 GLY A O 1
ATOM 1388 N N . LYS A 1 181 ? -6.130 -8.686 37.361 1.00 39.28 181 LYS A N 1
ATOM 1389 C CA . LYS A 1 181 ? -6.269 -9.826 38.288 1.00 39.28 181 LYS A CA 1
ATOM 1390 C C . LYS A 1 181 ? -7.572 -9.748 39.094 1.00 39.28 181 LYS A C 1
ATOM 1392 O O . LYS A 1 181 ? -7.596 -9.225 40.198 1.00 39.28 181 LYS A O 1
ATOM 1397 N N . GLY A 1 182 ? -8.619 -10.341 38.518 1.00 41.34 182 GLY A N 1
ATOM 1398 C CA . GLY A 1 182 ? -9.702 -11.063 39.197 1.00 41.34 182 GLY A CA 1
ATOM 1399 C C . GLY A 1 182 ? -10.580 -10.327 40.216 1.00 41.34 182 GLY A C 1
ATOM 1400 O O . GLY A 1 182 ? -10.201 -10.183 41.375 1.00 41.34 182 GLY A O 1
ATOM 1401 N N . LYS A 1 183 ? -11.843 -10.084 39.844 1.00 33.94 183 LYS A N 1
ATOM 1402 C CA . LYS A 1 183 ? -12.987 -10.468 40.689 1.00 33.94 183 LYS A CA 1
ATOM 1403 C C . LYS A 1 183 ? -14.290 -10.476 39.893 1.00 33.94 183 LYS A C 1
ATOM 1405 O O . LYS A 1 183 ? -14.752 -9.439 39.436 1.00 33.94 183 LYS A O 1
ATOM 1410 N N . GLU A 1 184 ? -14.884 -11.658 39.784 1.00 41.75 184 GLU A N 1
ATOM 1411 C CA . GLU A 1 184 ? -16.308 -11.821 39.513 1.00 41.75 184 GLU A CA 1
ATOM 1412 C C . GLU A 1 184 ? -17.095 -11.100 40.616 1.00 41.75 184 GLU A C 1
ATOM 1414 O O . GLU A 1 184 ? -16.908 -11.380 41.806 1.00 41.75 184 GLU A O 1
ATOM 1419 N N . ARG A 1 185 ? -17.974 -10.170 40.240 1.00 39.59 185 ARG A N 1
ATOM 1420 C CA . ARG A 1 185 ? -19.125 -9.795 41.062 1.00 39.59 185 ARG A CA 1
ATOM 1421 C C . ARG A 1 185 ? -20.266 -9.307 40.181 1.00 39.59 185 ARG A C 1
ATOM 1423 O O . ARG A 1 185 ? -20.068 -8.552 39.239 1.00 39.59 185 ARG A O 1
ATOM 1430 N N . ALA A 1 186 ? -21.433 -9.846 40.499 1.00 40.88 186 ALA A N 1
ATOM 1431 C CA . ALA A 1 186 ? -22.682 -9.707 39.787 1.00 40.88 186 ALA A CA 1
ATOM 1432 C C . ALA A 1 186 ? -23.296 -8.304 39.927 1.00 40.88 186 ALA A C 1
ATOM 1434 O O . ALA A 1 186 ? -23.304 -7.751 41.020 1.00 40.88 186 ALA A O 1
ATOM 1435 N N . ASN A 1 187 ? -23.842 -7.843 38.799 1.00 41.50 187 ASN A N 1
ATOM 1436 C CA . ASN A 1 187 ? -25.094 -7.111 38.595 1.00 41.50 187 ASN A CA 1
ATOM 1437 C C . ASN A 1 187 ? -25.430 -5.927 39.522 1.00 41.50 187 ASN A C 1
ATOM 1439 O O . ASN A 1 187 ? -25.925 -6.136 40.622 1.00 41.50 187 ASN A O 1
ATOM 1443 N N . GLU A 1 188 ? -25.332 -4.717 38.974 1.00 37.78 188 GLU A N 1
ATOM 1444 C CA . GLU A 1 188 ? -26.260 -3.599 39.190 1.00 37.78 188 GLU A CA 1
ATOM 1445 C C . GLU A 1 188 ? -26.311 -2.816 37.862 1.00 37.78 188 GLU A C 1
ATOM 1447 O O . GLU A 1 188 ? -25.285 -2.594 37.220 1.00 37.78 188 GLU A O 1
ATOM 1452 N N . LEU A 1 189 ? -27.527 -2.577 37.367 1.00 49.16 189 LEU A N 1
ATOM 1453 C CA . LEU A 1 189 ? -27.820 -1.978 36.065 1.00 49.16 189 LEU A CA 1
ATOM 1454 C C . LEU A 1 189 ? -27.712 -0.455 36.187 1.00 49.16 189 LEU A C 1
ATOM 1456 O O . LEU A 1 189 ? -28.615 0.160 36.747 1.00 49.16 189 LEU A O 1
ATOM 1460 N N . ASP A 1 190 ? -26.646 0.125 35.637 1.00 40.62 190 ASP A N 1
ATOM 1461 C CA . ASP A 1 190 ? -26.518 1.572 35.464 1.00 40.62 190 ASP A CA 1
ATOM 1462 C C . ASP A 1 190 ? -26.981 1.980 34.054 1.00 40.62 190 ASP A C 1
ATOM 1464 O O . ASP A 1 190 ? -26.479 1.498 33.029 1.00 40.62 190 ASP A O 1
ATOM 1468 N N . GLU A 1 191 ? -27.940 2.907 34.016 1.00 46.16 191 GLU A N 1
ATOM 1469 C CA . GLU A 1 191 ? -28.532 3.530 32.820 1.00 46.16 191 GLU A CA 1
ATOM 1470 C C . GLU A 1 191 ? -27.529 4.394 32.011 1.00 46.16 191 GLU A C 1
ATOM 1472 O O . GLU A 1 191 ? -27.881 4.953 30.978 1.00 46.16 191 GLU A O 1
ATOM 1477 N N . GLU A 1 192 ? -26.251 4.450 32.409 1.00 43.62 192 GLU A N 1
ATOM 1478 C CA . GLU A 1 192 ? -25.149 5.078 31.653 1.00 43.62 192 GLU A CA 1
ATOM 1479 C C . GLU A 1 192 ? -24.595 4.182 30.521 1.00 43.62 192 GLU A C 1
ATOM 1481 O O . GLU A 1 192 ? -23.765 4.604 29.714 1.00 43.62 192 GLU A O 1
ATOM 1486 N N . THR A 1 193 ? -25.066 2.935 30.417 1.00 44.50 193 THR A N 1
ATOM 1487 C CA . THR A 1 193 ? -24.556 1.945 29.450 1.00 44.50 193 THR A CA 1
ATOM 1488 C C . THR A 1 193 ? -25.065 2.169 28.013 1.00 44.50 193 THR A C 1
ATOM 1490 O O . THR A 1 193 ? -24.491 1.628 27.066 1.00 44.50 193 THR A O 1
ATOM 1493 N N . GLU A 1 194 ? -26.107 2.978 27.797 1.00 41.50 194 GLU A N 1
ATOM 1494 C CA . GLU A 1 194 ? -26.700 3.143 26.458 1.00 41.50 194 GLU A CA 1
ATOM 1495 C C . GLU A 1 194 ? -25.863 4.024 25.511 1.00 41.50 194 GLU A C 1
ATOM 1497 O O . GLU A 1 194 ? -25.835 3.765 24.307 1.00 41.50 194 GLU A O 1
ATOM 1502 N N . GLU A 1 195 ? -25.095 4.992 26.025 1.00 38.69 195 GLU A N 1
ATOM 1503 C CA . GLU A 1 195 ? -24.242 5.858 25.190 1.00 38.69 195 GLU A CA 1
ATOM 1504 C C . GLU A 1 195 ? -22.918 5.169 24.800 1.00 38.69 195 GLU A C 1
ATOM 1506 O O . GLU A 1 195 ? -22.421 5.338 23.685 1.00 38.69 195 GLU A O 1
ATOM 1511 N N . ALA A 1 196 ? -22.393 4.294 25.667 1.00 41.94 196 ALA A N 1
ATOM 1512 C CA . ALA A 1 196 ? -21.228 3.453 25.379 1.00 41.94 196 ALA A CA 1
ATOM 1513 C C . ALA A 1 196 ? -21.562 2.250 24.469 1.00 41.94 196 ALA A C 1
ATOM 1515 O O . ALA A 1 196 ? -20.698 1.761 23.738 1.00 41.94 196 ALA A O 1
ATOM 1516 N N . ALA A 1 197 ? -22.818 1.791 24.462 1.00 40.25 197 ALA A N 1
ATOM 1517 C CA . ALA A 1 197 ? -23.301 0.743 23.560 1.00 40.25 197 ALA A CA 1
ATOM 1518 C C . ALA A 1 197 ? -23.560 1.241 22.119 1.00 40.25 197 ALA A C 1
ATOM 1520 O O . ALA A 1 197 ? -23.648 0.430 21.193 1.00 40.25 197 ALA A O 1
ATOM 1521 N N . ALA A 1 198 ? -23.623 2.561 21.898 1.00 45.06 198 ALA A N 1
ATOM 1522 C CA . ALA A 1 198 ? -23.890 3.175 20.594 1.00 45.06 198 ALA A CA 1
ATOM 1523 C C . ALA A 1 198 ? -22.684 3.196 19.624 1.00 45.06 198 ALA A C 1
ATOM 1525 O O . ALA A 1 198 ? -22.848 3.564 18.461 1.00 45.06 198 ALA A O 1
ATOM 1526 N N . ALA A 1 199 ? -21.488 2.771 20.050 1.00 58.41 199 ALA A N 1
ATOM 1527 C CA . ALA A 1 199 ? -20.264 2.843 19.241 1.00 58.41 199 ALA A CA 1
ATOM 1528 C C . ALA A 1 199 ? -19.611 1.480 18.942 1.00 58.41 199 ALA A C 1
ATOM 1530 O O . ALA A 1 199 ? -18.418 1.423 18.649 1.00 58.41 199 ALA A O 1
ATOM 1531 N N . SER A 1 200 ? -20.360 0.370 18.990 1.00 73.62 200 SER A N 1
ATOM 1532 C CA . SER A 1 200 ? -19.810 -0.922 18.550 1.00 73.62 200 SER A CA 1
ATOM 1533 C C . SER A 1 200 ? -19.445 -0.878 17.058 1.00 73.62 200 SER A C 1
ATOM 1535 O O . SER A 1 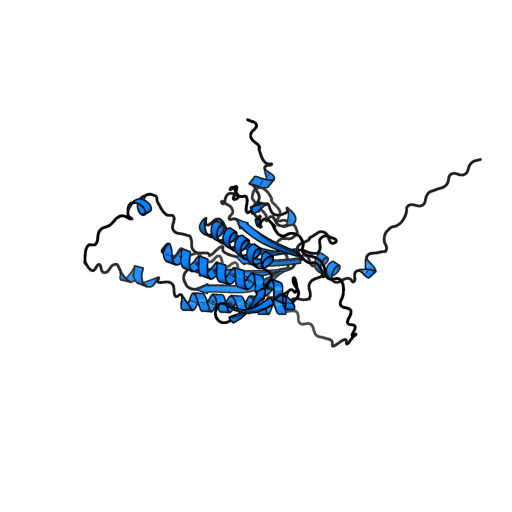200 ? -20.247 -0.483 16.205 1.00 73.62 200 SER A O 1
ATOM 1537 N N . VAL A 1 201 ? -18.209 -1.251 16.720 1.00 86.69 201 VAL A N 1
ATOM 1538 C CA . VAL A 1 201 ? -17.719 -1.192 15.336 1.00 86.69 201 VAL A CA 1
ATOM 1539 C C . VAL A 1 201 ? -18.523 -2.136 14.443 1.00 86.69 201 VAL A C 1
ATOM 1541 O O . VAL A 1 201 ? -18.536 -3.353 14.640 1.00 86.69 201 VAL A O 1
ATOM 1544 N N . ASN A 1 202 ? -19.145 -1.593 13.393 1.00 92.69 202 ASN A N 1
ATOM 1545 C CA . ASN A 1 202 ? -19.821 -2.403 12.383 1.00 92.69 202 ASN A CA 1
ATOM 1546 C C . ASN A 1 202 ? -18.794 -3.128 11.494 1.00 92.69 202 ASN A C 1
ATOM 1548 O O . ASN A 1 202 ? -18.374 -2.641 10.443 1.00 92.69 202 ASN A O 1
ATOM 1552 N N . TRP A 1 203 ? -18.398 -4.332 11.909 1.00 93.62 203 TRP A N 1
ATOM 1553 C CA . TRP A 1 203 ? -17.402 -5.147 11.206 1.00 93.62 203 TRP A CA 1
ATOM 1554 C C . TRP A 1 203 ? -17.805 -5.569 9.793 1.00 93.62 203 TRP A C 1
ATOM 1556 O O . TRP A 1 203 ? -16.922 -5.867 8.981 1.00 93.62 203 TRP A O 1
ATOM 1566 N N . VAL A 1 204 ? -19.111 -5.626 9.511 1.00 94.88 204 VAL A N 1
ATOM 1567 C CA . VAL A 1 204 ? -19.629 -5.922 8.172 1.00 94.88 204 VAL A CA 1
ATOM 1568 C C . VAL A 1 204 ? -19.344 -4.738 7.258 1.00 94.88 204 VAL A C 1
ATOM 1570 O O . VAL A 1 204 ? -18.709 -4.927 6.227 1.00 94.88 204 VAL A O 1
ATOM 1573 N N . ASP A 1 205 ? -19.704 -3.521 7.672 1.00 95.06 205 ASP A N 1
ATOM 1574 C CA . ASP A 1 205 ? -19.405 -2.306 6.905 1.00 95.06 205 ASP A CA 1
ATOM 1575 C C . ASP A 1 205 ? -17.894 -2.127 6.696 1.00 95.06 205 ASP A C 1
ATOM 1577 O O . ASP A 1 205 ? -17.448 -1.937 5.567 1.00 95.06 205 ASP A O 1
ATOM 1581 N N . VAL A 1 206 ? -17.073 -2.340 7.734 1.00 95.31 206 VAL A N 1
ATOM 1582 C CA . VAL A 1 206 ? -15.602 -2.323 7.601 1.00 95.31 206 VAL A CA 1
ATOM 1583 C C . VAL A 1 206 ? -15.120 -3.295 6.514 1.00 95.31 206 VAL A C 1
ATOM 1585 O O . VAL A 1 206 ? -14.303 -2.926 5.669 1.00 95.31 206 VAL A O 1
ATOM 1588 N N . GLN A 1 207 ? -15.615 -4.538 6.495 1.00 95.81 207 GLN A N 1
ATOM 1589 C CA . GLN A 1 207 ? -15.255 -5.508 5.451 1.00 95.81 207 GLN A CA 1
ATOM 1590 C C . GLN A 1 207 ? -15.715 -5.072 4.061 1.00 95.81 207 GLN A C 1
ATOM 1592 O O . GLN A 1 207 ? -14.943 -5.181 3.108 1.00 95.81 207 GLN A O 1
ATOM 1597 N N . GLU A 1 208 ? -16.936 -4.558 3.939 1.00 96.75 208 GLU A N 1
ATOM 1598 C CA . GLU A 1 208 ? -17.499 -4.112 2.667 1.00 96.75 208 GLU A CA 1
ATOM 1599 C C . GLU A 1 208 ? -16.763 -2.890 2.102 1.00 96.75 208 GLU A C 1
ATOM 1601 O O . GLU A 1 208 ? -16.479 -2.841 0.897 1.00 96.75 208 GLU A O 1
ATOM 1606 N N . GLN A 1 209 ? -16.359 -1.943 2.954 1.00 96.94 209 GLN A N 1
ATOM 1607 C CA . GLN A 1 209 ? -15.549 -0.807 2.523 1.00 96.94 209 GLN A CA 1
ATOM 1608 C C . GLN A 1 209 ? -14.144 -1.231 2.086 1.00 96.94 209 GLN A C 1
ATOM 1610 O O . GLN A 1 209 ? -13.689 -0.788 1.028 1.00 96.94 209 GLN A O 1
ATOM 1615 N N . LEU A 1 210 ? -13.478 -2.130 2.822 1.00 97.25 210 LEU A N 1
ATOM 1616 C CA . LEU A 1 210 ? -12.165 -2.666 2.436 1.00 97.25 210 LEU A CA 1
ATOM 1617 C C . LEU A 1 210 ? -12.236 -3.453 1.119 1.00 97.25 210 LEU A C 1
ATOM 1619 O O . LEU A 1 210 ? -11.405 -3.260 0.229 1.00 97.25 210 LEU A O 1
ATOM 1623 N N . ARG A 1 211 ? -13.275 -4.277 0.938 1.00 97.62 211 ARG A N 1
ATOM 1624 C CA . ARG A 1 211 ? -13.561 -4.979 -0.325 1.00 97.62 211 ARG A CA 1
ATOM 1625 C C . ARG A 1 211 ? -13.739 -3.994 -1.476 1.00 97.62 211 ARG A C 1
ATOM 1627 O O . ARG A 1 211 ? -13.180 -4.167 -2.563 1.00 97.62 211 ARG A O 1
ATOM 1634 N N . GLY A 1 212 ? -14.509 -2.936 -1.236 1.00 97.50 212 GLY A N 1
ATOM 1635 C CA . GLY A 1 212 ? -14.719 -1.863 -2.189 1.00 97.50 212 GLY A CA 1
ATOM 1636 C C . GLY A 1 212 ? -13.430 -1.113 -2.542 1.00 97.50 212 GLY A C 1
ATOM 1637 O O . GLY A 1 212 ? -13.231 -0.770 -3.710 1.00 97.50 212 GLY A O 1
ATOM 1638 N N . ALA A 1 213 ? -12.560 -0.856 -1.567 1.00 97.75 213 ALA A N 1
ATOM 1639 C CA . ALA A 1 213 ? -11.256 -0.236 -1.777 1.00 97.75 213 ALA A CA 1
ATOM 1640 C C . ALA A 1 213 ? -10.346 -1.115 -2.631 1.00 97.75 213 ALA A C 1
ATOM 1642 O O . ALA A 1 213 ? -9.795 -0.640 -3.622 1.00 97.75 213 ALA A O 1
ATOM 1643 N N . LEU A 1 214 ? -10.284 -2.413 -2.336 1.00 98.00 214 LEU A N 1
ATOM 1644 C CA . LEU A 1 214 ? -9.449 -3.366 -3.065 1.00 98.00 214 LEU A CA 1
ATOM 1645 C C . LEU A 1 214 ? -9.869 -3.476 -4.536 1.00 98.00 214 LEU A C 1
ATOM 1647 O O . LEU A 1 214 ? -9.029 -3.478 -5.438 1.00 98.00 214 LEU A O 1
ATOM 1651 N N . ARG A 1 215 ? -11.181 -3.454 -4.802 1.00 97.94 215 ARG A N 1
ATOM 1652 C CA . ARG A 1 215 ? -11.717 -3.402 -6.168 1.00 97.94 215 ARG A CA 1
ATOM 1653 C C . ARG A 1 215 ? -11.317 -2.120 -6.906 1.00 97.94 215 ARG A C 1
ATOM 1655 O O . ARG A 1 215 ? -11.029 -2.175 -8.098 1.00 97.94 215 ARG A O 1
ATOM 1662 N N . ARG A 1 216 ? -11.311 -0.967 -6.225 1.00 98.00 216 ARG A N 1
ATOM 1663 C CA . ARG A 1 216 ? -10.896 0.316 -6.822 1.00 98.00 216 ARG A CA 1
ATOM 1664 C C . ARG A 1 216 ? -9.398 0.353 -7.107 1.00 98.00 216 ARG A C 1
ATOM 1666 O O . ARG A 1 216 ? -9.029 0.832 -8.174 1.00 98.00 216 ARG A O 1
ATOM 1673 N N . VAL A 1 217 ? -8.574 -0.208 -6.221 1.00 97.88 217 VAL A N 1
ATOM 1674 C CA . VAL A 1 217 ? -7.131 -0.396 -6.448 1.00 97.88 217 VAL A CA 1
ATOM 1675 C C . VAL A 1 217 ? -6.890 -1.271 -7.679 1.00 97.88 217 VAL A C 1
ATOM 1677 O O . VAL A 1 217 ? -6.159 -0.859 -8.573 1.00 97.88 217 VAL A O 1
ATOM 1680 N N . SER A 1 218 ? -7.571 -2.420 -7.773 1.00 96.69 218 SER A N 1
ATOM 1681 C CA . SER A 1 218 ? -7.475 -3.327 -8.933 1.00 96.69 218 SER A CA 1
ATOM 1682 C C . SER A 1 218 ? -7.818 -2.596 -10.236 1.00 96.69 218 SER A C 1
ATOM 1684 O O . SER A 1 218 ? -7.019 -2.554 -11.166 1.00 96.69 218 SER A O 1
ATOM 1686 N N . TYR A 1 219 ? -8.975 -1.923 -10.261 1.00 97.19 219 TYR A N 1
ATOM 1687 C CA . TYR A 1 219 ? -9.432 -1.163 -11.424 1.00 97.19 219 TYR A CA 1
ATOM 1688 C C . TYR A 1 219 ? -8.452 -0.054 -11.827 1.00 97.19 219 TYR A C 1
ATOM 1690 O O . TYR A 1 219 ? -8.190 0.136 -13.011 1.00 97.19 219 TYR A O 1
ATOM 1698 N N . ALA A 1 220 ? -7.910 0.690 -10.861 1.00 97.38 220 ALA A N 1
ATOM 1699 C CA . ALA A 1 220 ? -6.945 1.741 -11.155 1.00 97.38 220 ALA A CA 1
ATOM 1700 C C . ALA A 1 220 ? -5.646 1.159 -11.738 1.00 97.38 220 ALA A C 1
ATOM 1702 O O . ALA A 1 220 ? -5.131 1.689 -12.720 1.00 97.38 220 ALA A O 1
ATOM 1703 N N . ALA A 1 221 ? -5.161 0.035 -11.200 1.00 96.31 221 ALA A N 1
ATOM 1704 C CA . ALA A 1 221 ? -3.918 -0.593 -11.645 1.00 96.31 221 ALA A CA 1
ATOM 1705 C C . ALA A 1 221 ? -4.018 -1.134 -13.081 1.00 96.31 221 ALA A C 1
ATOM 1707 O O . ALA A 1 221 ? -3.053 -1.035 -13.840 1.00 96.31 221 ALA A O 1
ATOM 1708 N N . GLU A 1 222 ? -5.193 -1.646 -13.464 1.00 95.19 222 GLU A N 1
ATOM 1709 C CA . GLU A 1 222 ? -5.510 -2.088 -14.830 1.00 95.19 222 GLU A CA 1
ATOM 1710 C C . GLU A 1 222 ? -5.589 -0.943 -15.846 1.00 95.19 222 GLU A C 1
ATOM 1712 O O . GLU A 1 222 ? -5.377 -1.159 -17.038 1.00 95.19 222 GLU A O 1
ATOM 1717 N N . LYS A 1 223 ? -5.955 0.265 -15.402 1.00 95.06 223 LYS A N 1
ATOM 1718 C CA . LYS A 1 223 ? -6.180 1.416 -16.290 1.00 95.06 223 LYS A CA 1
ATOM 1719 C C . LYS A 1 223 ? -4.929 2.237 -16.569 1.00 95.06 223 LYS A C 1
ATOM 1721 O O . LYS A 1 223 ? -4.922 2.996 -17.536 1.00 95.06 223 LYS A O 1
ATOM 1726 N N . LEU A 1 224 ? -3.895 2.097 -15.748 1.00 92.56 224 LEU A N 1
ATOM 1727 C CA . LEU A 1 224 ? -2.609 2.744 -15.976 1.00 92.56 224 LEU A CA 1
ATOM 1728 C C . LEU A 1 224 ? -1.868 2.102 -17.160 1.00 92.56 224 LEU A C 1
ATOM 1730 O O . LEU A 1 224 ? -1.994 0.905 -17.417 1.00 92.56 224 LEU A O 1
ATOM 1734 N N . GLY A 1 225 ? -1.064 2.902 -17.869 1.00 90.12 225 GLY A N 1
ATOM 1735 C CA . GLY A 1 225 ? -0.242 2.433 -18.994 1.00 90.12 225 GLY A CA 1
ATOM 1736 C C . GLY A 1 225 ? 0.779 1.367 -18.582 1.00 90.12 225 GLY A C 1
ATOM 1737 O O . GLY A 1 225 ? 0.975 1.119 -17.398 1.00 90.12 225 GLY A O 1
ATOM 1738 N N . ALA A 1 226 ? 1.437 0.710 -19.537 1.00 89.69 226 ALA A N 1
ATOM 1739 C CA . ALA A 1 226 ? 2.467 -0.278 -19.209 1.00 89.69 226 ALA A CA 1
ATOM 1740 C C . ALA A 1 226 ? 3.679 0.380 -18.523 1.00 89.69 226 ALA A C 1
ATOM 1742 O O . ALA A 1 226 ? 4.084 1.480 -18.905 1.00 89.69 226 ALA A O 1
ATOM 1743 N N . LEU A 1 227 ? 4.248 -0.304 -17.526 1.00 91.12 227 LEU A N 1
ATOM 1744 C CA . LEU A 1 227 ? 5.527 0.083 -16.935 1.00 91.12 227 LEU A CA 1
ATOM 1745 C C . LEU A 1 227 ? 6.695 -0.343 -17.839 1.00 91.12 227 LEU A C 1
ATOM 1747 O O . LEU A 1 227 ? 6.562 -1.316 -18.583 1.00 91.12 227 LEU A O 1
ATOM 1751 N N . PRO A 1 228 ? 7.845 0.344 -17.756 1.00 88.31 228 PRO A N 1
ATOM 1752 C CA . PRO A 1 228 ? 9.096 -0.133 -18.333 1.00 88.31 228 PRO A CA 1
ATOM 1753 C C . PRO A 1 228 ? 9.525 -1.482 -17.750 1.00 88.31 228 PRO A C 1
ATOM 1755 O O . PRO A 1 228 ? 9.320 -1.764 -16.567 1.00 88.31 228 PRO A O 1
ATOM 1758 N N . ASP A 1 229 ? 10.203 -2.282 -18.568 1.00 87.69 229 ASP A N 1
ATOM 1759 C CA . ASP A 1 229 ? 10.759 -3.558 -18.127 1.00 87.69 229 ASP A CA 1
ATOM 1760 C C . ASP A 1 229 ? 11.869 -3.349 -17.087 1.00 87.69 229 ASP A C 1
ATOM 1762 O O . ASP A 1 229 ? 12.754 -2.507 -17.252 1.00 87.69 229 ASP A O 1
ATOM 1766 N N . GLY A 1 230 ? 11.855 -4.157 -16.024 1.00 87.81 230 GLY A N 1
ATOM 1767 C CA . GLY A 1 230 ? 12.872 -4.126 -14.966 1.00 87.81 230 GLY A CA 1
ATOM 1768 C C . GLY A 1 230 ? 12.612 -3.113 -13.847 1.00 87.81 230 GLY A C 1
ATOM 1769 O O . GLY A 1 230 ? 13.530 -2.810 -13.081 1.00 87.81 230 GLY A O 1
ATOM 1770 N N . CYS A 1 231 ? 11.394 -2.573 -13.747 1.00 93.62 231 CYS A N 1
ATOM 1771 C CA . CYS A 1 231 ? 10.966 -1.806 -12.580 1.00 93.62 231 CYS A CA 1
ATOM 1772 C C . CYS A 1 231 ? 11.060 -2.637 -11.291 1.00 93.62 231 CYS A C 1
ATOM 1774 O O . CYS A 1 231 ? 10.818 -3.845 -11.278 1.00 93.62 231 CYS A O 1
ATOM 1776 N N . THR A 1 232 ? 11.388 -1.970 -10.190 1.00 94.00 232 THR A N 1
ATOM 1777 C CA . THR A 1 232 ? 11.424 -2.558 -8.844 1.00 94.00 232 THR A CA 1
ATOM 1778 C C . THR A 1 232 ? 10.454 -1.817 -7.933 1.00 94.00 232 THR A C 1
ATOM 1780 O O . THR A 1 232 ? 9.828 -0.841 -8.345 1.00 94.00 232 THR A O 1
ATOM 1783 N N . PHE A 1 233 ? 10.277 -2.279 -6.698 1.00 95.62 233 PHE A N 1
ATOM 1784 C CA . PHE A 1 233 ? 9.372 -1.630 -5.757 1.00 95.62 233 PHE A CA 1
ATOM 1785 C C . PHE A 1 233 ? 9.908 -1.680 -4.325 1.00 95.62 233 PHE A C 1
ATOM 1787 O O . PHE A 1 233 ? 10.743 -2.524 -3.996 1.00 95.62 233 PHE A O 1
ATOM 1794 N N . THR A 1 234 ? 9.405 -0.785 -3.481 1.00 95.12 234 THR A N 1
ATOM 1795 C CA . THR A 1 234 ? 9.624 -0.776 -2.031 1.00 95.12 234 THR A CA 1
ATOM 1796 C C . THR A 1 234 ? 8.352 -0.333 -1.304 1.00 95.12 234 THR A C 1
ATOM 1798 O O . THR A 1 234 ? 7.420 0.190 -1.920 1.00 95.12 234 THR A O 1
ATOM 1801 N N . VAL A 1 235 ? 8.301 -0.552 0.010 1.00 95.69 235 VAL A N 1
ATOM 1802 C CA . VAL A 1 235 ? 7.262 -0.006 0.891 1.00 95.69 235 VAL A CA 1
ATOM 1803 C C . VAL A 1 235 ? 7.893 1.081 1.749 1.00 95.69 235 VAL A C 1
ATOM 1805 O O . VAL A 1 235 ? 8.849 0.818 2.478 1.00 95.69 235 VAL A O 1
ATOM 1808 N N . ALA A 1 236 ? 7.326 2.278 1.658 1.00 93.44 236 ALA A N 1
ATOM 1809 C CA . ALA A 1 236 ? 7.734 3.457 2.399 1.00 93.44 236 ALA A CA 1
ATOM 1810 C C . ALA A 1 236 ? 6.651 3.855 3.408 1.00 93.44 236 ALA A C 1
ATOM 1812 O O . ALA A 1 236 ? 5.453 3.735 3.139 1.00 93.44 236 ALA A O 1
ATOM 1813 N N . VAL A 1 237 ? 7.067 4.369 4.557 1.00 93.06 237 VAL A N 1
ATOM 1814 C CA . VAL A 1 237 ? 6.191 4.912 5.596 1.00 93.06 237 VAL A CA 1
ATOM 1815 C C . VAL A 1 237 ? 6.587 6.355 5.844 1.00 93.06 237 VAL A C 1
ATOM 1817 O O . VAL A 1 237 ? 7.747 6.636 6.127 1.00 93.06 237 VAL A O 1
ATOM 1820 N N . GLU A 1 238 ? 5.624 7.266 5.737 1.00 92.06 238 GLU A N 1
ATOM 1821 C CA . GLU A 1 238 ? 5.783 8.648 6.176 1.00 92.06 238 GLU A CA 1
ATOM 1822 C C . GLU A 1 238 ? 5.302 8.774 7.617 1.00 92.06 238 GLU A C 1
ATOM 1824 O O . GLU A 1 238 ? 4.162 8.417 7.924 1.00 92.06 238 GLU A O 1
ATOM 1829 N N . LEU A 1 239 ? 6.158 9.292 8.487 1.00 90.69 239 LEU A N 1
ATOM 1830 C CA . LEU A 1 239 ? 5.853 9.513 9.890 1.00 90.69 239 LEU A CA 1
ATOM 1831 C C . LEU A 1 239 ? 5.159 10.865 10.116 1.00 90.69 239 LEU A C 1
ATOM 1833 O O . LEU A 1 239 ? 5.277 11.791 9.309 1.00 90.69 239 LEU A O 1
ATOM 1837 N N . ASN A 1 240 ? 4.441 10.972 11.232 1.00 86.62 240 ASN A N 1
ATOM 1838 C CA . ASN A 1 240 ? 3.879 12.225 11.730 1.00 86.62 240 ASN A CA 1
ATOM 1839 C C . ASN A 1 240 ? 4.991 13.217 12.106 1.00 86.62 240 ASN A C 1
ATOM 1841 O O . ASN A 1 240 ? 6.115 12.821 12.413 1.00 86.62 240 ASN A O 1
ATOM 1845 N N . ASP A 1 241 ? 4.675 14.515 12.100 1.00 79.19 241 ASP A N 1
ATOM 1846 C CA . ASP A 1 241 ? 5.668 15.582 12.298 1.00 79.19 241 ASP A CA 1
ATOM 1847 C C . ASP A 1 241 ? 6.412 15.497 13.639 1.00 79.19 241 ASP A C 1
ATOM 1849 O O . ASP A 1 241 ? 7.592 15.857 13.690 1.00 79.19 241 ASP A O 1
ATOM 1853 N N . ASP A 1 242 ? 5.727 14.991 14.667 1.00 79.25 242 ASP A N 1
ATOM 1854 C CA . ASP A 1 242 ? 6.205 14.871 16.048 1.00 79.25 242 ASP A CA 1
ATOM 1855 C C . ASP A 1 242 ? 6.769 13.475 16.374 1.00 79.25 242 ASP A C 1
ATOM 1857 O O . ASP A 1 242 ? 7.232 13.228 17.488 1.00 79.25 242 ASP A O 1
ATOM 1861 N N . ALA A 1 243 ? 6.724 12.538 15.421 1.00 81.38 243 ALA A N 1
ATOM 1862 C CA . ALA A 1 243 ? 7.171 11.168 15.635 1.00 81.38 243 ALA A CA 1
ATOM 1863 C C . ALA A 1 243 ? 8.688 11.029 15.444 1.00 81.38 243 ALA A C 1
ATOM 1865 O O . ALA A 1 243 ? 9.269 11.518 14.473 1.00 81.38 243 ALA A O 1
ATOM 1866 N N . ALA A 1 244 ? 9.334 10.310 16.363 1.00 78.88 244 ALA A N 1
ATOM 1867 C CA . ALA A 1 244 ? 10.741 9.953 16.232 1.00 78.88 244 ALA A CA 1
ATOM 1868 C C . ALA A 1 244 ? 10.926 8.825 15.206 1.00 78.88 244 ALA A C 1
ATOM 1870 O O . ALA A 1 244 ? 10.095 7.923 15.095 1.00 78.88 244 ALA 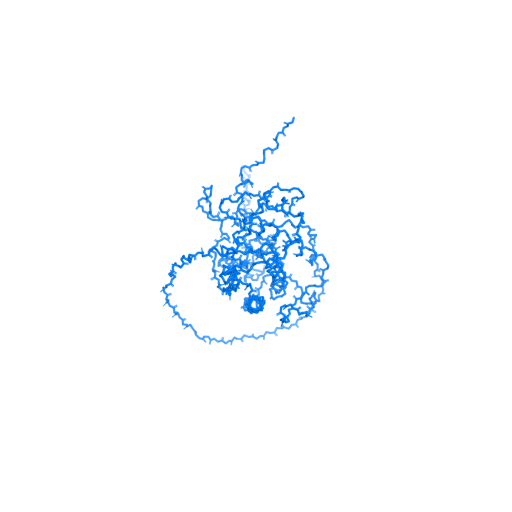A O 1
ATOM 1871 N N . ALA A 1 245 ? 12.050 8.849 14.484 1.00 80.06 245 ALA A N 1
ATOM 1872 C CA . ALA A 1 245 ? 12.413 7.749 13.602 1.00 80.06 245 ALA A CA 1
ATOM 1873 C C . ALA A 1 245 ? 12.587 6.447 14.418 1.00 80.06 245 ALA A C 1
ATOM 1875 O O . ALA A 1 245 ? 13.223 6.474 15.476 1.00 80.06 245 ALA A O 1
ATOM 1876 N N . PRO A 1 246 ? 12.068 5.301 13.943 1.00 80.75 246 PRO A N 1
ATOM 1877 C CA . PRO A 1 246 ? 12.219 4.026 14.630 1.00 80.75 246 PRO A CA 1
ATOM 1878 C C . PRO A 1 246 ? 13.665 3.525 14.508 1.00 80.75 246 PRO A C 1
ATOM 1880 O O . PRO A 1 246 ? 14.081 2.982 13.482 1.00 80.75 246 PRO A O 1
ATOM 1883 N N . ILE A 1 247 ? 14.442 3.725 15.572 1.00 77.50 247 ILE A N 1
ATOM 1884 C CA . ILE A 1 247 ? 15.826 3.258 15.710 1.00 77.50 247 ILE A CA 1
ATOM 1885 C C . ILE A 1 247 ? 15.814 2.081 16.695 1.00 77.50 247 ILE A C 1
ATOM 1887 O O . ILE A 1 247 ? 16.174 2.218 17.861 1.00 77.50 247 ILE A O 1
ATOM 1891 N N . GLU A 1 248 ? 15.329 0.927 16.239 1.00 69.81 248 GLU A N 1
ATOM 1892 C CA . GLU A 1 248 ? 15.260 -0.303 17.038 1.00 69.81 248 GLU A CA 1
ATOM 1893 C C . GLU A 1 248 ? 16.068 -1.433 16.385 1.00 69.81 248 GLU A C 1
ATOM 1895 O O . GLU A 1 248 ? 16.231 -1.476 15.166 1.00 69.81 248 GLU A O 1
ATOM 1900 N N . HIS A 1 249 ? 16.565 -2.371 17.198 1.00 71.44 249 HIS A N 1
ATOM 1901 C CA . HIS A 1 249 ? 17.244 -3.581 16.729 1.00 71.44 249 HIS A CA 1
ATOM 1902 C C . HIS A 1 249 ? 16.320 -4.807 16.860 1.00 71.44 249 HIS A C 1
ATOM 1904 O O . HIS A 1 249 ? 15.811 -5.044 17.955 1.00 71.44 249 HIS A O 1
ATOM 1910 N N . PRO A 1 250 ? 16.153 -5.638 15.810 1.00 79.31 250 PRO A N 1
ATOM 1911 C CA . PRO A 1 250 ? 16.754 -5.534 14.477 1.00 79.31 250 PRO A CA 1
ATOM 1912 C C . PRO A 1 250 ? 16.192 -4.360 13.655 1.00 79.31 250 PRO A C 1
ATOM 1914 O O . PRO A 1 250 ? 14.987 -4.112 13.638 1.00 79.31 250 PRO A O 1
ATOM 1917 N N . GLN A 1 251 ? 17.080 -3.656 12.943 1.00 78.88 251 GLN A N 1
ATOM 1918 C CA . GLN A 1 251 ? 16.713 -2.494 12.135 1.00 78.88 251 GLN A CA 1
ATOM 1919 C C . GLN A 1 251 ? 15.804 -2.965 10.998 1.00 78.88 251 GLN A C 1
ATOM 1921 O O . GLN A 1 251 ? 16.256 -3.670 10.105 1.00 78.88 251 GLN A O 1
ATOM 1926 N N . THR A 1 252 ? 14.522 -2.614 11.051 1.00 82.38 252 THR A N 1
ATOM 1927 C CA . THR A 1 252 ? 13.545 -2.997 10.011 1.00 82.38 252 THR A CA 1
ATOM 1928 C C . THR A 1 252 ? 13.353 -1.885 8.974 1.00 82.38 252 THR A C 1
ATOM 1930 O O . THR A 1 252 ? 12.903 -2.129 7.855 1.00 82.38 252 THR A O 1
ATOM 1933 N N . TRP A 1 253 ? 13.754 -0.667 9.339 1.00 86.06 253 TRP A N 1
ATOM 1934 C CA . TRP A 1 253 ? 13.517 0.559 8.592 1.00 86.06 253 TRP A CA 1
ATOM 1935 C C . TRP A 1 253 ? 14.822 1.282 8.291 1.00 86.06 253 TRP A C 1
ATOM 1937 O O . TRP A 1 253 ? 15.678 1.411 9.166 1.00 86.06 253 TRP A O 1
ATOM 1947 N N . VAL A 1 254 ? 14.957 1.806 7.078 1.00 87.12 254 VAL A N 1
ATOM 1948 C CA . VAL A 1 254 ? 16.044 2.717 6.702 1.00 87.12 254 VAL A CA 1
ATOM 1949 C C . VAL A 1 254 ? 15.468 4.048 6.243 1.00 87.12 254 VAL A C 1
ATOM 1951 O O . VAL A 1 254 ? 14.423 4.062 5.603 1.00 87.12 254 VAL A O 1
ATOM 1954 N N . PRO A 1 255 ? 16.123 5.180 6.528 1.00 86.31 255 PRO A N 1
ATOM 1955 C CA . PRO A 1 255 ? 15.766 6.452 5.918 1.00 86.31 255 PRO A CA 1
ATOM 1956 C C . PRO A 1 255 ? 15.683 6.351 4.397 1.00 86.31 255 PRO A C 1
ATOM 1958 O O . PRO A 1 255 ? 16.637 5.921 3.747 1.00 86.31 255 PRO A O 1
ATOM 1961 N N . SER A 1 256 ? 14.546 6.764 3.840 1.00 85.19 256 SER A N 1
ATOM 1962 C CA . SER A 1 256 ? 14.362 6.789 2.392 1.00 85.19 256 SER A CA 1
ATOM 1963 C C . SER A 1 256 ? 15.263 7.832 1.736 1.00 85.19 256 SER A C 1
ATOM 1965 O O . SER A 1 256 ? 15.768 8.768 2.376 1.00 85.19 256 SER A O 1
ATOM 1967 N N . GLN A 1 257 ? 15.450 7.678 0.429 1.00 83.06 257 GLN A N 1
ATOM 1968 C CA . GLN A 1 257 ? 16.308 8.556 -0.353 1.00 83.06 257 GLN A CA 1
ATOM 1969 C C . GLN A 1 257 ? 15.852 10.031 -0.304 1.00 83.06 257 GLN A C 1
ATOM 1971 O O . GLN A 1 257 ? 14.660 10.321 -0.194 1.00 83.06 257 GLN A O 1
ATOM 1976 N N . PRO A 1 258 ? 16.774 11.008 -0.440 1.00 80.75 258 PRO A N 1
ATOM 1977 C CA . PRO A 1 258 ? 16.448 12.433 -0.352 1.00 80.75 258 PRO A CA 1
ATOM 1978 C C . PRO A 1 258 ? 15.325 12.914 -1.285 1.00 80.75 258 PRO A C 1
ATOM 1980 O O . PRO A 1 258 ? 14.603 13.835 -0.932 1.00 80.75 258 PRO A O 1
ATOM 1983 N N . ASN A 1 259 ? 15.168 12.336 -2.467 1.00 81.50 259 ASN A N 1
ATOM 1984 C CA . ASN A 1 259 ? 14.091 12.637 -3.419 1.00 81.50 259 ASN A CA 1
ATOM 1985 C C . ASN A 1 259 ? 12.688 12.247 -2.919 1.00 81.50 259 ASN A C 1
ATOM 1987 O O . ASN A 1 259 ? 11.724 12.817 -3.418 1.00 81.50 259 ASN A O 1
ATOM 1991 N N . LEU A 1 260 ? 12.586 11.346 -1.937 1.00 81.69 260 LEU A N 1
ATOM 1992 C CA . LEU A 1 260 ? 11.339 10.842 -1.351 1.00 81.69 260 LEU A CA 1
ATOM 1993 C C . LEU A 1 260 ? 11.010 11.433 0.030 1.00 81.69 260 LEU A C 1
ATOM 1995 O O . LEU A 1 260 ? 9.983 11.101 0.613 1.00 81.69 260 LEU A O 1
ATOM 1999 N N . GLN A 1 261 ? 11.839 12.345 0.549 1.00 83.81 261 GLN A N 1
ATOM 2000 C CA . GLN A 1 261 ? 11.594 13.015 1.833 1.00 83.81 261 GLN A CA 1
ATOM 2001 C C . GLN A 1 261 ? 10.735 14.288 1.656 1.00 83.81 261 GLN A C 1
ATOM 2003 O O . GLN A 1 261 ? 11.135 15.174 0.888 1.00 83.81 261 GLN A O 1
ATOM 2008 N N . PRO A 1 262 ? 9.591 14.429 2.356 1.00 82.19 262 PRO A N 1
ATOM 2009 C CA . PRO A 1 262 ? 8.710 15.586 2.267 1.00 82.19 262 PRO A CA 1
ATOM 2010 C C . PRO A 1 262 ? 9.366 16.825 2.870 1.00 82.19 262 PRO A C 1
ATOM 2012 O O . PRO A 1 262 ? 10.408 16.757 3.529 1.00 82.19 262 PRO A O 1
ATOM 2015 N N . ALA A 1 263 ? 8.738 17.977 2.642 1.00 80.88 263 ALA A N 1
ATOM 2016 C CA . ALA A 1 263 ? 9.131 19.190 3.339 1.00 80.88 263 ALA A CA 1
ATOM 2017 C C . ALA A 1 263 ? 8.941 19.004 4.856 1.00 80.88 263 ALA A C 1
ATOM 2019 O O . ALA A 1 263 ? 7.981 18.387 5.318 1.00 80.88 263 ALA A O 1
ATOM 2020 N N . SER A 1 264 ? 9.875 19.536 5.629 1.00 74.56 264 SER A N 1
ATOM 2021 C CA . SER A 1 264 ? 9.914 19.487 7.085 1.00 74.56 264 SER A CA 1
ATOM 2022 C C . SER A 1 264 ? 10.490 20.785 7.646 1.00 74.56 264 SER A C 1
ATOM 2024 O O . SER A 1 264 ? 11.007 21.629 6.912 1.00 74.56 264 SER A O 1
ATOM 2026 N N . ALA A 1 265 ? 10.469 20.938 8.972 1.00 71.50 265 ALA A N 1
ATOM 2027 C CA . ALA A 1 265 ? 11.128 22.065 9.633 1.00 71.50 265 ALA A CA 1
ATOM 2028 C C . ALA A 1 265 ? 12.629 22.164 9.278 1.00 71.50 265 ALA A C 1
ATOM 2030 O O . ALA A 1 265 ? 13.153 23.260 9.088 1.00 71.50 265 ALA A O 1
ATOM 2031 N N . SER A 1 266 ? 13.308 21.020 9.134 1.00 71.31 266 SER A N 1
ATOM 2032 C CA . SER A 1 266 ? 14.719 20.933 8.735 1.00 71.31 266 SER A CA 1
ATOM 2033 C C . SER A 1 266 ? 14.931 21.068 7.221 1.00 71.31 266 SER A C 1
ATOM 2035 O O . SER A 1 266 ? 16.003 21.487 6.784 1.00 71.31 266 SER A O 1
ATOM 2037 N N . ARG A 1 267 ? 13.917 20.760 6.402 1.00 73.50 267 ARG A N 1
ATOM 2038 C CA . ARG A 1 267 ? 13.982 20.792 4.939 1.00 73.50 267 ARG A CA 1
ATOM 2039 C C . ARG A 1 267 ? 12.807 21.568 4.341 1.00 73.50 267 ARG A C 1
ATOM 2041 O O . ARG A 1 267 ? 11.705 21.055 4.202 1.00 73.50 267 ARG A O 1
ATOM 2048 N N . LYS A 1 268 ? 13.073 22.780 3.853 1.00 79.19 268 LYS A N 1
ATOM 2049 C CA . LYS A 1 268 ? 12.028 23.677 3.321 1.00 79.19 268 LYS A CA 1
ATOM 2050 C C . LYS A 1 268 ? 11.338 23.192 2.038 1.00 79.19 268 LYS A C 1
ATOM 2052 O O . LYS A 1 268 ? 10.215 23.607 1.780 1.00 79.19 268 LYS A O 1
ATOM 2057 N N . GLN A 1 269 ? 11.998 22.369 1.221 1.00 80.19 269 GLN A N 1
ATOM 2058 C CA . GLN A 1 269 ? 11.458 21.871 -0.051 1.00 80.19 269 GLN A CA 1
ATOM 2059 C C . GLN A 1 269 ? 11.328 20.352 -0.021 1.00 80.19 269 GLN A C 1
ATOM 2061 O O . GLN A 1 269 ? 12.274 19.663 0.355 1.00 80.19 269 GLN A O 1
ATOM 2066 N N . ALA A 1 270 ? 10.173 19.837 -0.441 1.00 82.62 270 ALA A N 1
ATOM 2067 C CA . ALA A 1 270 ? 9.986 18.406 -0.646 1.00 82.62 270 ALA A CA 1
ATOM 2068 C C . ALA A 1 270 ? 10.972 17.874 -1.698 1.00 82.62 270 ALA A C 1
ATOM 2070 O O . ALA A 1 270 ? 11.416 18.606 -2.586 1.00 82.62 270 ALA A O 1
ATOM 2071 N N . GLY A 1 271 ? 11.335 16.598 -1.576 1.00 81.00 271 GLY A N 1
ATOM 2072 C CA . GLY A 1 271 ? 12.109 15.915 -2.599 1.00 81.00 271 GLY A CA 1
ATOM 2073 C C . GLY A 1 271 ? 11.383 15.927 -3.948 1.00 81.00 271 GLY A C 1
ATOM 2074 O O . GLY A 1 271 ? 10.157 15.929 -4.009 1.00 81.00 271 GLY A O 1
ATOM 2075 N N . LYS A 1 272 ? 12.158 15.950 -5.036 1.00 82.25 272 LYS A N 1
ATOM 2076 C CA . LYS A 1 272 ? 11.651 16.094 -6.412 1.00 82.25 272 LYS A CA 1
ATOM 2077 C C . LYS A 1 272 ? 10.661 15.008 -6.862 1.00 82.25 272 LYS A C 1
ATOM 2079 O O . LYS A 1 272 ? 9.924 15.238 -7.809 1.00 82.25 272 LYS A O 1
ATOM 2084 N N . ASP A 1 273 ? 10.650 13.854 -6.196 1.00 80.31 273 ASP A N 1
ATOM 2085 C CA . ASP A 1 273 ? 9.799 12.716 -6.554 1.00 80.31 273 ASP A CA 1
ATOM 2086 C C . ASP A 1 273 ? 8.497 12.697 -5.714 1.00 80.31 273 ASP A C 1
ATOM 2088 O O . ASP A 1 273 ? 7.755 11.717 -5.738 1.00 80.31 273 ASP A O 1
ATOM 2092 N N . ILE A 1 274 ? 8.211 13.774 -4.967 1.00 78.75 274 ILE A N 1
ATOM 2093 C CA . ILE A 1 274 ? 6.993 13.967 -4.164 1.00 78.75 274 ILE A CA 1
ATOM 2094 C C . ILE A 1 274 ? 6.124 15.056 -4.790 1.00 78.75 274 ILE A C 1
ATOM 2096 O O . ILE A 1 274 ? 6.625 16.104 -5.192 1.00 78.75 274 ILE A O 1
ATOM 2100 N N . GLY A 1 275 ? 4.804 14.851 -4.791 1.00 70.44 275 GLY A N 1
ATOM 2101 C CA . GLY A 1 275 ? 3.850 15.864 -5.257 1.00 70.44 275 GLY A CA 1
ATOM 2102 C C . GLY A 1 275 ? 3.635 15.870 -6.772 1.00 70.44 275 GLY A C 1
ATOM 2103 O O . GLY A 1 275 ? 3.253 16.897 -7.331 1.00 70.44 275 GLY A O 1
ATOM 2104 N N . GLY A 1 276 ? 3.873 14.730 -7.429 1.00 77.94 276 GLY A N 1
ATOM 2105 C CA . GLY A 1 276 ? 3.503 14.506 -8.825 1.00 77.94 276 GLY A CA 1
ATOM 2106 C C . GLY A 1 276 ? 1.986 14.503 -9.053 1.00 77.94 276 GLY A C 1
ATOM 2107 O O . GLY A 1 276 ? 1.184 14.815 -8.169 1.00 77.94 276 GLY A O 1
ATOM 2108 N N . LYS A 1 277 ? 1.561 14.134 -10.265 1.00 89.00 277 LYS A N 1
ATOM 2109 C CA . LYS A 1 277 ? 0.136 14.083 -10.621 1.00 89.00 277 LYS A CA 1
ATOM 2110 C C . LYS A 1 277 ? -0.580 13.039 -9.755 1.00 89.00 277 LYS A C 1
ATOM 2112 O O . LYS A 1 277 ? -0.371 11.840 -9.928 1.00 89.00 277 LYS A O 1
ATOM 2117 N N . ALA A 1 278 ? -1.450 13.503 -8.859 1.00 92.44 278 ALA A N 1
ATOM 2118 C CA . ALA A 1 278 ? -2.227 12.653 -7.965 1.00 92.44 278 ALA A CA 1
ATOM 2119 C C . ALA A 1 278 ? -3.581 12.267 -8.582 1.00 92.44 278 ALA A C 1
ATOM 2121 O O . ALA A 1 278 ? -4.389 13.126 -8.940 1.00 92.44 278 ALA A O 1
ATOM 2122 N N . THR A 1 279 ? -3.850 10.966 -8.671 1.00 94.75 279 THR A N 1
ATOM 2123 C CA . THR A 1 279 ? -5.126 10.408 -9.129 1.00 94.75 279 THR A CA 1
ATOM 2124 C C . THR A 1 279 ? -5.833 9.720 -7.959 1.00 94.75 279 THR A C 1
ATOM 2126 O O . THR A 1 279 ? -5.336 8.698 -7.476 1.00 94.75 279 THR A O 1
ATOM 2129 N N . PRO A 1 280 ? -6.989 10.227 -7.487 1.00 96.88 280 PRO A N 1
ATOM 2130 C CA . PRO A 1 280 ? -7.698 9.627 -6.361 1.00 96.88 280 PRO A CA 1
ATOM 2131 C C . PRO A 1 280 ? -8.265 8.252 -6.736 1.00 96.88 280 PRO A C 1
ATOM 2133 O O . PRO A 1 280 ? -8.891 8.083 -7.786 1.00 96.88 280 PRO A O 1
ATOM 2136 N N . VAL A 1 281 ? -8.084 7.263 -5.858 1.00 96.81 281 VAL A N 1
ATOM 2137 C CA . VAL A 1 281 ? -8.585 5.895 -6.058 1.00 96.81 281 VAL A CA 1
ATOM 2138 C C . VAL A 1 281 ? -9.874 5.679 -5.268 1.00 96.81 281 VAL A C 1
ATOM 2140 O O . VAL A 1 281 ? -10.895 5.292 -5.863 1.00 96.81 281 VAL A O 1
ATOM 2143 N N . ARG A 1 282 ? -9.843 5.929 -3.949 1.00 95.81 282 ARG A N 1
ATOM 2144 C CA . ARG A 1 282 ? -11.005 5.830 -3.049 1.00 95.81 282 ARG A CA 1
ATOM 2145 C C . ARG A 1 282 ? -10.732 6.488 -1.685 1.00 95.81 282 ARG A C 1
ATOM 2147 O O . ARG A 1 282 ? -9.623 6.403 -1.182 1.00 95.81 282 ARG A O 1
ATOM 2154 N N . SER A 1 283 ? -11.769 7.048 -1.065 1.00 96.31 283 SER A N 1
ATOM 2155 C CA . SER A 1 283 ? -11.805 7.379 0.369 1.00 96.31 283 SER A CA 1
ATOM 2156 C C . SER A 1 283 ? -12.653 6.328 1.100 1.00 96.31 283 SER A C 1
ATOM 2158 O O . SER A 1 283 ? -13.699 5.911 0.585 1.00 96.31 283 SER A O 1
ATOM 2160 N N . VAL A 1 284 ? -12.176 5.822 2.237 1.00 95.62 284 VAL A N 1
ATOM 2161 C CA . VAL A 1 284 ? -12.829 4.776 3.036 1.00 95.62 284 VAL A CA 1
ATOM 2162 C C . VAL A 1 284 ? -13.204 5.349 4.391 1.00 95.62 284 VAL A C 1
ATOM 2164 O O . VAL A 1 284 ? -12.337 5.814 5.118 1.00 95.62 284 VAL A O 1
ATOM 2167 N N . GLN A 1 285 ? -14.487 5.253 4.735 1.00 92.75 285 GLN A N 1
ATOM 2168 C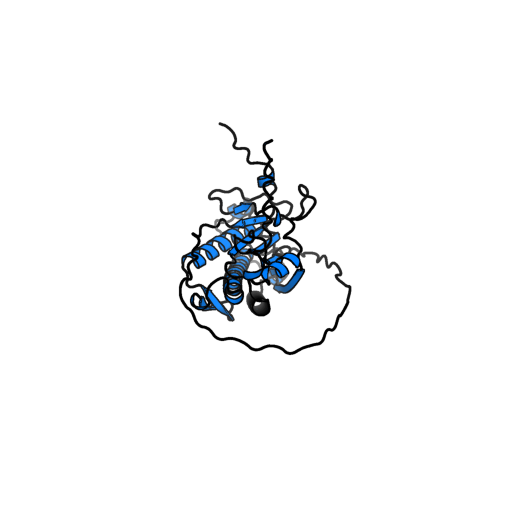 CA . GLN A 1 285 ? -15.021 5.626 6.039 1.00 92.75 285 GLN A CA 1
ATOM 2169 C C . GLN A 1 285 ? -15.979 4.524 6.512 1.00 92.75 285 GLN A C 1
ATOM 2171 O O . GLN A 1 285 ? -16.981 4.270 5.847 1.00 92.75 285 GLN A O 1
ATOM 2176 N N . ALA A 1 286 ? -15.646 3.851 7.616 1.00 90.56 286 ALA A N 1
ATOM 2177 C CA . ALA A 1 286 ? -16.452 2.791 8.234 1.00 90.56 286 ALA A CA 1
ATOM 2178 C C . ALA A 1 286 ? -16.286 2.818 9.759 1.00 90.56 286 ALA A C 1
ATOM 2180 O O . ALA A 1 286 ? -15.312 2.286 10.301 1.00 90.56 286 ALA A O 1
ATOM 2181 N N . GLY A 1 287 ? -17.228 3.451 10.461 1.00 87.00 287 GLY A N 1
ATOM 2182 C CA . GLY A 1 287 ? -17.107 3.695 11.900 1.00 87.00 287 GLY A CA 1
ATOM 2183 C C . GLY A 1 287 ? -15.796 4.433 12.228 1.00 87.00 287 GLY A C 1
ATOM 2184 O O . GLY A 1 287 ? -15.566 5.499 11.659 1.00 87.00 287 GLY A O 1
ATOM 2185 N N . PRO A 1 288 ? -14.921 3.881 13.090 1.00 87.50 288 PRO A N 1
ATOM 2186 C CA . PRO A 1 288 ? -13.649 4.510 13.444 1.00 87.50 288 PRO A CA 1
ATOM 2187 C C . PRO A 1 288 ? -12.582 4.393 12.346 1.00 87.50 288 PRO A C 1
ATOM 2189 O O . PRO A 1 288 ? -11.545 5.033 12.448 1.00 87.50 288 PRO A O 1
ATOM 2192 N N . LEU A 1 289 ? -12.788 3.563 11.316 1.00 90.44 289 LEU A N 1
ATOM 2193 C CA . LEU A 1 289 ? -11.838 3.427 10.217 1.00 90.44 289 LEU A CA 1
ATOM 2194 C C . LEU A 1 289 ? -11.999 4.586 9.240 1.00 90.44 289 LEU A C 1
ATOM 2196 O O . LEU A 1 289 ? -13.018 4.667 8.551 1.00 90.44 289 LEU A O 1
ATOM 2200 N N . PHE A 1 290 ? -10.953 5.393 9.102 1.00 92.88 290 PHE A N 1
ATOM 2201 C CA . PHE A 1 290 ? -10.821 6.330 8.000 1.00 92.88 290 PHE A CA 1
ATOM 2202 C C . PHE A 1 290 ? -9.430 6.242 7.373 1.00 92.88 290 PHE A C 1
ATOM 2204 O O . PHE A 1 290 ? -8.419 6.284 8.073 1.00 92.88 290 PHE A O 1
ATOM 2211 N N . PHE A 1 291 ? -9.387 6.106 6.049 1.00 95.25 291 PHE A N 1
ATOM 2212 C CA . PHE A 1 291 ? -8.169 6.277 5.262 1.00 95.25 291 PHE A CA 1
ATOM 2213 C C . PHE A 1 291 ? -8.515 6.637 3.820 1.00 95.25 291 PHE A C 1
ATOM 2215 O O . PHE A 1 291 ? -9.577 6.279 3.302 1.00 95.25 291 PHE A O 1
ATOM 2222 N N . GLU A 1 292 ? -7.586 7.293 3.139 1.00 96.19 292 GLU A N 1
ATOM 2223 C CA . GLU A 1 292 ? -7.723 7.620 1.721 1.00 96.19 292 GLU A CA 1
ATOM 2224 C C . GLU A 1 292 ? -6.643 6.922 0.905 1.00 96.19 292 GLU A C 1
ATOM 2226 O O . GLU A 1 292 ? -5.555 6.642 1.404 1.00 96.19 292 GLU A O 1
ATOM 2231 N N . CYS A 1 293 ? -6.934 6.610 -0.357 1.00 96.56 293 CYS A N 1
ATOM 2232 C CA . CYS A 1 293 ? -5.938 6.084 -1.274 1.00 96.56 293 CYS A CA 1
ATOM 2233 C C . CYS A 1 293 ? -5.936 6.801 -2.623 1.00 96.56 293 CYS A C 1
ATOM 2235 O O . CYS A 1 293 ? -6.983 7.085 -3.220 1.00 96.56 293 CYS A O 1
ATOM 2237 N N . TRP A 1 294 ? -4.731 7.069 -3.118 1.00 97.38 294 TRP A N 1
ATOM 2238 C CA . TRP A 1 294 ? -4.475 7.692 -4.414 1.00 97.38 294 TRP A CA 1
ATOM 2239 C C . TRP A 1 294 ? -3.159 7.195 -5.011 1.00 97.38 294 TRP A C 1
ATOM 2241 O O . TRP A 1 294 ? -2.371 6.508 -4.362 1.00 97.38 294 TRP A O 1
ATOM 2251 N N . ILE A 1 295 ? -2.942 7.528 -6.279 1.00 96.31 295 ILE A N 1
ATOM 2252 C CA . ILE A 1 295 ? -1.724 7.202 -7.020 1.00 96.31 295 ILE A CA 1
ATOM 2253 C C . ILE A 1 295 ? -1.039 8.511 -7.379 1.00 96.31 295 ILE A C 1
ATOM 2255 O O . ILE A 1 295 ? -1.667 9.367 -7.997 1.00 96.31 295 ILE A O 1
ATOM 2259 N N . GLU A 1 296 ? 0.225 8.665 -7.013 1.00 93.62 296 GLU A N 1
ATOM 2260 C CA . GLU A 1 296 ? 1.087 9.739 -7.499 1.00 93.62 296 GLU A CA 1
ATOM 2261 C C . GLU A 1 296 ? 1.923 9.180 -8.648 1.00 93.62 296 GLU A C 1
ATOM 2263 O O . GLU A 1 296 ? 2.659 8.204 -8.491 1.00 93.62 296 GLU A O 1
ATOM 2268 N N . GLU A 1 297 ? 1.767 9.766 -9.826 1.00 89.19 297 GLU A N 1
ATOM 2269 C CA . GLU A 1 297 ? 2.606 9.462 -10.977 1.00 89.19 297 GLU A CA 1
ATOM 2270 C C . GLU A 1 297 ? 3.883 10.311 -10.910 1.00 89.19 297 GLU A C 1
ATOM 2272 O O . GLU A 1 297 ? 3.823 11.501 -10.581 1.00 89.19 297 GLU A O 1
ATOM 2277 N N . GLY A 1 298 ? 5.028 9.695 -11.220 1.00 79.75 298 GLY A N 1
ATOM 2278 C CA . GLY A 1 298 ? 6.317 10.376 -11.323 1.00 79.75 298 GLY A CA 1
ATOM 2279 C C . GLY A 1 298 ? 6.299 11.494 -12.365 1.00 79.75 298 GLY A C 1
ATOM 2280 O O . GLY A 1 298 ? 5.364 11.610 -13.162 1.00 79.75 298 GLY A O 1
ATOM 2281 N N . ASP A 1 299 ? 7.341 12.323 -12.352 1.00 75.00 299 ASP A N 1
ATOM 2282 C CA . ASP A 1 299 ? 7.440 13.506 -13.211 1.00 75.00 299 ASP A CA 1
ATOM 2283 C C . ASP A 1 299 ? 7.115 13.190 -14.686 1.00 75.00 299 ASP A C 1
ATOM 2285 O O . ASP A 1 299 ? 7.519 12.158 -15.231 1.00 75.00 299 ASP A O 1
ATOM 2289 N N . SER A 1 300 ? 6.381 14.090 -15.341 1.00 68.19 300 SE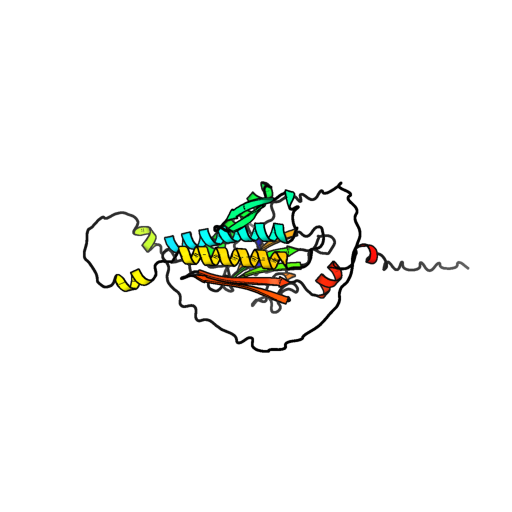R A N 1
ATOM 2290 C CA . SER A 1 300 ? 5.956 13.929 -16.736 1.00 68.19 300 SER A CA 1
ATOM 2291 C C . SER A 1 300 ? 7.159 13.777 -17.670 1.00 68.19 300 SER A C 1
ATOM 2293 O O . SER A 1 300 ? 7.118 12.953 -18.582 1.00 68.19 300 SER A O 1
ATOM 2295 N N . GLU A 1 301 ? 8.265 14.475 -17.387 1.00 70.38 301 GLU A N 1
ATOM 2296 C CA . GLU A 1 301 ? 9.527 14.319 -18.124 1.00 70.38 301 GLU A CA 1
ATOM 2297 C C . GLU A 1 301 ? 10.120 12.911 -17.965 1.00 70.38 301 GLU A C 1
ATOM 2299 O O . GLU A 1 301 ? 10.624 12.316 -18.922 1.00 70.38 301 GLU A O 1
ATOM 2304 N N . LEU A 1 302 ? 10.038 12.337 -16.759 1.00 70.44 302 LEU A N 1
ATOM 2305 C CA . LEU A 1 302 ? 10.460 10.962 -16.511 1.00 70.44 302 LEU A CA 1
ATOM 2306 C C . LEU A 1 302 ? 9.578 9.992 -17.301 1.00 70.44 302 LEU A C 1
ATOM 2308 O O . LEU A 1 302 ? 10.096 9.112 -17.987 1.00 70.44 302 LEU A O 1
ATOM 2312 N N . GLN A 1 303 ? 8.257 10.170 -17.259 1.00 70.44 303 GLN A N 1
ATOM 2313 C CA . GLN A 1 303 ? 7.331 9.320 -18.003 1.00 70.44 303 GLN A CA 1
ATOM 2314 C C . GLN A 1 303 ? 7.554 9.380 -19.518 1.00 70.44 303 GLN A C 1
ATOM 2316 O O . GLN A 1 303 ? 7.433 8.356 -20.190 1.00 70.44 303 GLN A O 1
ATOM 2321 N N . GLU A 1 304 ? 7.880 10.546 -20.076 1.00 72.94 304 GLU A N 1
ATOM 2322 C CA . GLU A 1 304 ? 8.218 10.676 -21.496 1.00 72.94 304 GLU A CA 1
ATOM 2323 C C . GLU A 1 304 ? 9.518 9.948 -21.842 1.00 72.94 304 GLU A C 1
ATOM 2325 O O . GLU A 1 304 ? 9.559 9.187 -22.811 1.00 72.94 304 GLU A O 1
ATOM 2330 N N . ARG A 1 305 ? 10.557 10.090 -21.011 1.00 72.06 305 ARG A N 1
ATOM 2331 C CA . ARG A 1 305 ? 11.832 9.377 -21.193 1.00 72.06 305 ARG A CA 1
ATOM 2332 C C . ARG A 1 305 ? 11.671 7.861 -21.146 1.00 72.06 305 ARG A C 1
ATOM 2334 O O . ARG A 1 305 ? 12.356 7.155 -21.881 1.00 72.06 305 ARG A O 1
ATOM 2341 N N . LEU A 1 306 ? 10.765 7.374 -20.303 1.00 71.25 306 LEU A N 1
ATOM 2342 C CA . LEU A 1 306 ? 10.455 5.953 -20.153 1.00 71.25 306 LEU A CA 1
ATOM 2343 C C . LEU A 1 306 ? 9.650 5.376 -21.330 1.00 71.25 306 LEU A C 1
ATOM 2345 O O . LEU A 1 306 ? 9.687 4.169 -21.553 1.00 71.25 306 LEU A O 1
ATOM 2349 N N . LYS A 1 307 ? 8.949 6.217 -22.104 1.00 68.62 307 LYS A N 1
ATOM 2350 C CA . LYS A 1 307 ? 8.200 5.803 -23.305 1.00 68.62 307 LYS A CA 1
ATOM 2351 C C . LYS A 1 307 ? 9.079 5.678 -24.555 1.00 68.62 307 LYS A C 1
ATOM 2353 O O . LYS A 1 307 ? 8.636 5.099 -25.547 1.00 68.62 307 LYS A O 1
ATOM 2358 N N . LEU A 1 308 ? 10.298 6.222 -24.540 1.00 65.19 308 LEU A N 1
ATOM 2359 C CA . LEU A 1 308 ? 11.207 6.169 -25.685 1.00 65.19 308 LEU A CA 1
ATOM 2360 C C . LEU A 1 308 ? 11.826 4.765 -25.827 1.00 65.19 308 LEU A C 1
ATOM 2362 O O . LEU A 1 308 ? 12.342 4.223 -24.849 1.00 65.19 308 LEU A O 1
ATOM 2366 N N . PRO A 1 309 ? 11.832 4.168 -27.034 1.00 55.38 309 PRO A N 1
ATOM 2367 C CA . PRO A 1 309 ? 12.482 2.882 -27.253 1.00 55.38 309 PRO A CA 1
ATOM 2368 C C . PRO A 1 309 ? 13.993 2.992 -27.001 1.00 55.38 309 PRO A C 1
ATOM 2370 O O . PRO A 1 309 ? 14.644 3.932 -27.456 1.00 55.38 309 PRO A O 1
ATOM 2373 N N . ALA A 1 310 ? 14.572 1.991 -26.328 1.00 53.34 310 ALA A N 1
ATOM 2374 C CA . ALA A 1 310 ? 15.995 1.929 -25.961 1.00 53.34 310 ALA A CA 1
ATOM 2375 C C . ALA A 1 310 ? 16.983 2.183 -27.126 1.00 53.34 310 ALA A C 1
ATOM 2377 O O . ALA A 1 310 ? 18.126 2.570 -26.894 1.00 53.34 310 ALA A O 1
ATOM 2378 N N . SER A 1 311 ? 16.554 2.024 -28.382 1.00 47.72 311 SER A N 1
ATOM 2379 C CA . SER A 1 311 ? 17.368 2.251 -29.579 1.00 47.72 311 SER A CA 1
ATOM 2380 C C . SER A 1 311 ? 17.671 3.722 -29.902 1.00 47.72 311 SER A C 1
ATOM 2382 O O . SER A 1 311 ? 18.487 3.966 -30.784 1.00 47.72 311 SER A O 1
ATOM 2384 N N . SER A 1 312 ? 17.035 4.705 -29.251 1.00 49.12 312 SER A N 1
ATOM 2385 C CA . SER A 1 312 ? 17.258 6.134 -29.549 1.00 49.12 312 SER A CA 1
ATOM 2386 C C . SER A 1 312 ? 18.185 6.860 -28.567 1.00 49.12 312 SER A C 1
ATOM 2388 O O . SER A 1 312 ? 18.439 8.046 -28.747 1.00 49.12 312 SER A O 1
ATOM 2390 N N . GLN A 1 313 ? 18.699 6.185 -27.533 1.00 51.84 313 GLN A N 1
ATOM 2391 C CA . GLN A 1 313 ? 19.540 6.813 -26.499 1.00 51.84 313 GLN A CA 1
ATOM 2392 C C . GLN A 1 313 ? 21.054 6.697 -26.771 1.00 51.84 313 GLN A C 1
ATOM 2394 O O . GLN A 1 313 ? 21.865 7.102 -25.941 1.00 51.84 313 GLN A O 1
ATOM 2399 N N . SER A 1 314 ? 21.464 6.185 -27.938 1.00 43.62 314 SER A N 1
ATOM 2400 C CA . SER A 1 314 ? 22.875 6.033 -28.319 1.00 43.62 314 SER A CA 1
ATOM 2401 C C . SER A 1 314 ? 23.284 6.958 -29.472 1.00 43.62 314 SER A C 1
ATOM 2403 O O . SER A 1 314 ? 23.658 6.487 -30.544 1.00 43.62 314 SER A O 1
ATOM 2405 N N . SER A 1 315 ? 23.238 8.275 -29.282 1.00 44.09 315 SER A N 1
ATOM 2406 C CA . SER A 1 315 ? 23.934 9.196 -30.194 1.00 44.09 315 SER A CA 1
ATOM 2407 C C . SER A 1 315 ? 24.196 10.561 -29.564 1.00 44.09 315 SER A C 1
ATOM 2409 O O . SER A 1 315 ? 23.794 11.579 -30.112 1.00 44.09 315 SER A O 1
ATOM 2411 N N . ASP A 1 316 ? 24.888 10.603 -28.427 1.00 40.06 316 ASP A N 1
ATOM 2412 C CA . ASP A 1 316 ? 25.682 11.792 -28.105 1.00 40.06 316 ASP A CA 1
ATOM 2413 C C . ASP A 1 316 ? 26.911 11.420 -27.270 1.00 40.06 316 ASP A C 1
ATOM 2415 O O . ASP A 1 316 ? 26.997 11.619 -26.061 1.00 40.06 316 ASP A O 1
ATOM 2419 N N . ARG A 1 317 ? 27.882 10.786 -27.931 1.00 41.94 317 ARG A N 1
ATOM 2420 C CA . ARG A 1 317 ? 29.259 10.749 -27.437 1.00 41.94 317 ARG A CA 1
ATOM 2421 C C . ARG A 1 317 ? 30.141 11.418 -28.473 1.00 41.94 317 ARG A C 1
ATOM 2423 O O . ARG A 1 317 ? 30.889 10.768 -29.197 1.00 41.94 317 ARG A O 1
ATOM 2430 N N . SER A 1 318 ? 30.006 12.734 -28.549 1.00 41.25 318 SER A N 1
ATOM 2431 C CA . SER A 1 318 ? 30.939 13.609 -29.245 1.00 41.25 318 SER A CA 1
ATOM 2432 C C . SER A 1 318 ? 32.352 13.385 -28.681 1.00 41.25 318 SER A C 1
ATOM 2434 O O . SER A 1 318 ? 32.666 13.796 -27.565 1.00 41.25 318 SER A O 1
ATOM 2436 N N . GLN A 1 319 ? 33.195 12.656 -29.419 1.00 38.22 319 GLN A N 1
ATOM 2437 C CA . GLN A 1 319 ? 34.615 12.495 -29.098 1.00 38.22 319 GLN A CA 1
ATOM 2438 C C . GLN A 1 319 ? 35.341 13.839 -29.290 1.00 38.22 319 GLN A C 1
ATOM 2440 O O . GLN A 1 319 ? 35.149 14.484 -30.326 1.00 38.22 319 GLN A O 1
ATOM 2445 N N . PRO A 1 320 ? 36.205 14.275 -28.356 1.00 40.88 320 PRO A N 1
ATOM 2446 C CA . PRO A 1 320 ? 37.037 15.448 -28.579 1.00 40.88 320 PRO A CA 1
ATOM 2447 C C . PRO A 1 320 ? 38.108 15.135 -29.634 1.00 40.88 320 PRO A C 1
ATOM 2449 O O . PRO A 1 320 ? 38.892 14.197 -29.490 1.00 40.88 320 PRO A O 1
ATOM 2452 N N . LYS A 1 321 ? 38.133 15.935 -30.708 1.00 40.41 321 LYS A N 1
ATOM 2453 C CA . LYS A 1 321 ? 39.164 15.903 -31.754 1.00 40.41 321 LYS A CA 1
ATOM 2454 C C . LYS A 1 321 ? 40.542 16.136 -31.126 1.00 40.41 321 LYS A C 1
ATOM 2456 O O . LYS A 1 321 ? 40.822 17.230 -30.643 1.00 40.41 321 LYS A O 1
ATOM 2461 N N . SER A 1 322 ? 41.411 15.131 -31.181 1.00 42.38 322 SER A N 1
ATOM 2462 C CA . SER A 1 322 ? 42.843 15.280 -30.925 1.00 42.38 322 SER A CA 1
ATOM 2463 C C . SER A 1 322 ? 43.449 16.189 -31.998 1.00 42.38 322 SER A C 1
ATOM 2465 O O . SER A 1 322 ? 43.550 15.799 -33.163 1.00 42.38 322 SER A O 1
ATOM 2467 N N . GLN A 1 323 ? 43.818 17.413 -31.627 1.00 46.16 323 GLN A N 1
ATOM 2468 C CA . GLN A 1 323 ? 44.614 18.287 -32.484 1.00 46.16 323 GLN A CA 1
ATOM 2469 C C . GLN A 1 323 ? 46.055 17.769 -32.492 1.00 46.16 323 GLN A C 1
ATOM 2471 O O . GLN A 1 323 ? 46.727 17.769 -31.464 1.00 46.16 323 GLN A O 1
ATOM 2476 N N . GLY A 1 324 ? 46.499 17.275 -33.647 1.00 41.19 324 GLY A N 1
ATOM 2477 C CA . GLY A 1 324 ? 47.895 16.942 -33.899 1.00 41.19 324 GLY A CA 1
ATOM 2478 C C . GLY A 1 324 ? 48.706 18.214 -34.132 1.00 41.19 324 GLY A C 1
ATOM 2479 O O . GLY A 1 324 ? 48.365 19.027 -34.990 1.00 41.19 324 GLY A O 1
ATOM 2480 N N . THR A 1 325 ? 49.772 18.376 -33.361 1.00 55.22 325 THR A N 1
ATOM 2481 C CA . THR A 1 325 ? 50.807 19.397 -33.544 1.00 55.22 325 THR A CA 1
ATOM 2482 C C . THR A 1 325 ? 51.651 19.052 -34.777 1.00 55.22 325 THR A C 1
ATOM 2484 O O . THR A 1 325 ? 52.117 17.913 -34.863 1.00 55.22 325 THR A O 1
ATOM 2487 N N . PRO A 1 326 ? 51.905 19.974 -35.723 1.00 54.25 326 PRO A N 1
ATOM 2488 C CA . PRO A 1 326 ? 52.904 19.745 -36.755 1.00 54.25 326 PRO A CA 1
ATOM 2489 C C . PRO A 1 326 ? 54.293 20.119 -36.221 1.00 54.25 326 PRO A C 1
ATOM 2491 O O . PRO A 1 326 ? 54.500 21.214 -35.702 1.00 54.25 326 PRO A O 1
ATOM 2494 N N . LEU A 1 327 ? 55.233 19.182 -36.343 1.00 46.19 327 LEU A N 1
ATOM 2495 C CA . LEU A 1 327 ? 56.668 19.434 -36.236 1.00 46.19 327 LEU A CA 1
ATOM 2496 C C . LEU A 1 327 ? 57.137 20.185 -37.488 1.00 46.19 327 LEU A C 1
ATOM 2498 O O . LEU A 1 327 ? 56.939 19.696 -38.602 1.00 46.19 327 LEU A O 1
ATOM 2502 N N . ALA A 1 328 ? 57.783 21.327 -37.277 1.00 50.69 328 ALA A N 1
ATOM 2503 C CA . ALA A 1 328 ? 58.745 21.942 -38.184 1.00 50.69 328 ALA A CA 1
ATOM 2504 C C . ALA A 1 328 ? 59.821 22.624 -37.334 1.00 50.69 328 ALA A C 1
ATOM 2506 O O . ALA A 1 328 ? 59.434 23.286 -36.342 1.00 50.69 328 ALA A O 1
#

Foldseek 3Di:
DDPPPDDPVQFQFQKKWFDDPDDDPDDDDDDDDDDDDDDDDDDDDDDDDDDDPDDDPDPQPQDDDDLVVLVVLLVLVLLLVLQLVQLLCCLLCVDPQVQWDFDADLNDTGTHGPDVVVSVSSVLRSVVVSVCVLVVFFQKKWKWKFDAVVLPRATFKIKIKGCNLAHHRPDDDPVNVVPPDDDDDDDDDDPVVPVVVVQDFPVVLSSVLSVVLSVLSNVVSNPDDHFFPRMDIIMMTGTDLPDTDDPDPVPRIGRDDQLQGCAHPVHNHHRQQPDADKAWRDWGDGRSDTIGIIMHGGDPVSVVVRPDPPVPPPPPPPDDDDDDDDDD